Protein AF-0000000082604546 (afdb_homodimer)

Organism: Myotis myotis (NCBI:txid51298)

pLDDT: mean 84.04, std 16.06, range [25.77, 96.69]

Foldseek 3Di:
DLVVVLCVQLVFQKKWKAFQQQLDTQDIDGDDDDPPNCVVVVVSVVVRVVVVVCVVVVHDDAKDWDADPQKIKIWGDLDPTMIMITIHRDRVDDPVVSVVSNVVSSVVSVVVDVVVPPPDDRPPD/DLVVVLCVQLVFQKKWKAFPPQLDTQDIDGNDDDPPNCVVVVVSVVVRVVVVVCVVVVHDDAKDWDADPQKIKIWGDLDPTMIMITIHRDRVDDPVVSVVSNVVSSVVSVVVVVVVPPPDDRPPD

Secondary structure (DSSP, 8-state):
-HHHHHHHHHT-SEEEEEETTT--EEEEEESS--SSTTHHHHHHHHHHHHHHHHHHTT---SEEEEE-SS-EEEEEEEETTEEEEEEES-TTS-HHHHHHHHHHHHHHHHHHHHHS-SSSSS---/-HHHHHHHHHT-SEEEEEETTT--EEEEEESS--SSTTHHHHHHHHHHHHHHHHHHTT---SEEEEE-SS-EEEEEEEETTEEEEEEES-TTS-HHHHHHHHHHHHHHHHHHHHHS-SSSSS---

Solvent-accessible surface area (backbone atoms only — not comparable to full-atom values): 13665 Å² total; per-residue (Å²): 114,71,58,55,54,47,28,60,76,62,66,37,35,29,37,38,32,21,34,54,92,72,42,44,76,57,48,74,40,72,74,52,87,56,90,56,86,54,47,64,61,48,51,51,48,41,51,30,51,41,49,50,46,26,54,77,64,75,46,77,69,49,34,37,35,41,30,30,97,60,27,25,37,40,35,33,68,62,53,100,59,26,27,34,36,41,32,32,68,56,46,80,58,57,63,70,62,52,52,50,39,50,54,55,44,42,57,52,49,53,53,48,52,66,67,48,63,97,73,70,76,76,55,75,121,113,71,57,53,53,47,28,61,76,61,65,36,34,30,38,37,32,22,35,55,92,73,45,46,78,58,46,74,39,73,74,54,88,56,91,58,85,53,47,64,60,49,53,50,48,41,51,30,51,41,50,51,45,26,54,77,65,75,45,78,68,50,36,37,35,42,28,31,95,60,27,25,36,40,36,34,70,62,53,99,56,26,27,34,36,40,33,31,68,56,46,79,59,57,64,69,63,51,52,50,38,49,54,54,45,42,57,53,48,54,53,48,53,65,66,48,63,96,73,71,75,78,56,75,122

Radius of gyration: 19.17 Å; Cα contacts (8 Å, |Δi|>4): 383; chains: 2; bounding box: 40×62×41 Å

InterPro domains:
  IPR006762 Gtr1/RagA G protein [PF04670] (2-47)
  IPR006762 Gtr1/RagA G protein [PTHR11259] (2-119)

Sequence (250 aa):
MNLRNFAEIIEADEVLLFERATFLVISHYQCKEQRDAHRFEKISNIIKQFKLSCSKLAASFQSMEVRNSNFAAFIDIFTSNTYVMVVMSDPSIPSAATLINIRNARKHFEKLERVDGPKQCLLMRMNLRNFAEIIEADEVLLFERATFLVISHYQCKEQRDAHRFEKISNIIKQFKLSCSKLAASFQSMEVRNSNFAAFIDIFTSNTYVMVVMSDPSIPSAATLINIRNARKHFEKLERVDGPKQCLLMR

Nearest PDB structures (foldseek):
  6ulg-assembly1_F  TM=8.664E-01  e=1.107E-16  Homo sapiens
  7ux2-assembly1_I  TM=8.686E-01  e=1.824E-16  Homo sapiens
  8dhb-assembly1_B  TM=8.682E-01  e=9.769E-17  Homo sapiens
  6wj3-assembly1_F  TM=8.455E-01  e=1.040E-16  Homo sapiens
  8fw5-assembly1_D  TM=8.468E-01  e=9.389E-14  Escherichia coli

Structure (mmCIF, N/CA/C/O backbone):
data_AF-0000000082604546-model_v1
#
loop_
_entity.id
_entity.type
_entity.pdbx_description
1 polymer 'Ras-related GTP-binding protein'
#
loop_
_atom_site.group_PDB
_atom_site.id
_atom_site.type_symbol
_atom_site.label_atom_id
_atom_site.label_alt_id
_atom_site.label_comp_id
_atom_site.label_asym_id
_atom_site.label_entity_id
_atom_site.label_seq_id
_atom_site.pdbx_PDB_ins_code
_atom_site.Cartn_x
_atom_site.Cartn_y
_atom_site.Cartn_z
_atom_site.occupancy
_atom_site.B_iso_or_equiv
_atom_site.auth_seq_id
_atom_site.auth_comp_id
_atom_site.auth_asym_id
_atom_site.auth_atom_id
_atom_site.pdbx_PDB_model_num
ATOM 1 N N . MET A 1 1 ? -3.51 -25.906 -10.297 1 57.31 1 MET A N 1
ATOM 2 C CA . MET A 1 1 ? -3.361 -26.688 -9.078 1 57.31 1 MET A CA 1
ATOM 3 C C . MET A 1 1 ? -2.5 -25.969 -8.055 1 57.31 1 MET A C 1
ATOM 5 O O . MET A 1 1 ? -2.932 -25.734 -6.922 1 57.31 1 MET A O 1
ATOM 9 N N . ASN A 1 2 ? -1.385 -25.141 -8.484 1 85.19 2 ASN A N 1
ATOM 10 C CA . ASN A 1 2 ? -0.396 -24.609 -7.551 1 85.19 2 ASN A CA 1
ATOM 11 C C . ASN A 1 2 ? -0.884 -23.328 -6.879 1 85.19 2 ASN A C 1
ATOM 13 O O . ASN A 1 2 ? -0.751 -23.172 -5.668 1 85.19 2 ASN A O 1
ATOM 17 N N . LEU A 1 3 ? -1.766 -22.625 -7.523 1 88.94 3 LEU A N 1
ATOM 18 C CA . LEU A 1 3 ? -2.229 -21.391 -6.914 1 88.94 3 LEU A CA 1
ATOM 19 C C . LEU A 1 3 ? -3.359 -21.656 -5.926 1 88.94 3 LEU A C 1
ATOM 21 O O . LEU A 1 3 ? -3.479 -20.953 -4.91 1 88.94 3 LEU A O 1
ATOM 25 N N . ARG A 1 4 ? -4.129 -22.672 -6.324 1 89.5 4 ARG A N 1
ATOM 26 C CA . ARG A 1 4 ? -5.199 -23.062 -5.414 1 89.5 4 ARG A CA 1
ATOM 27 C C . ARG A 1 4 ? -4.641 -23.484 -4.059 1 89.5 4 ARG A C 1
ATOM 29 O O . ARG A 1 4 ? -5.129 -23.047 -3.018 1 89.5 4 ARG A O 1
ATOM 36 N N . ASN A 1 5 ? -3.684 -24.344 -4.105 1 89.12 5 ASN A N 1
ATOM 37 C CA . ASN A 1 5 ? -3.043 -24.797 -2.875 1 89.12 5 ASN A CA 1
ATOM 38 C C . ASN A 1 5 ? -2.447 -23.625 -2.094 1 89.12 5 ASN A C 1
ATOM 40 O O . ASN A 1 5 ? -2.578 -23.562 -0.87 1 89.12 5 ASN A O 1
ATOM 44 N N . PHE A 1 6 ? -1.813 -22.781 -2.803 1 91 6 PHE A N 1
ATOM 45 C CA . PHE A 1 6 ? -1.246 -21.578 -2.201 1 91 6 PHE A CA 1
ATOM 46 C C . PHE A 1 6 ? -2.324 -20.766 -1.492 1 91 6 PHE A C 1
ATOM 48 O O . PHE A 1 6 ? -2.146 -20.359 -0.343 1 91 6 PHE A O 1
ATOM 55 N N . ALA A 1 7 ? -3.367 -20.578 -2.145 1 92.75 7 ALA A N 1
ATOM 56 C CA . ALA A 1 7 ? -4.473 -19.797 -1.601 1 92.75 7 ALA A CA 1
ATOM 57 C C . ALA A 1 7 ? -5.047 -20.453 -0.349 1 92.75 7 ALA A C 1
ATOM 59 O O . ALA A 1 7 ? -5.391 -19.766 0.618 1 92.75 7 ALA A O 1
ATOM 60 N N . GLU A 1 8 ? -5.18 -21.734 -0.373 1 91.38 8 GLU A N 1
ATOM 61 C CA . GLU A 1 8 ? -5.727 -22.484 0.755 1 91.38 8 GLU A CA 1
ATOM 62 C C . GLU A 1 8 ? -4.801 -22.406 1.967 1 91.38 8 GLU A C 1
ATOM 64 O O . GLU A 1 8 ? -5.262 -22.25 3.098 1 91.38 8 GLU A O 1
ATOM 69 N N . ILE A 1 9 ? -3.525 -22.516 1.731 1 90.69 9 ILE A N 1
ATOM 70 C CA . ILE A 1 9 ? -2.533 -22.469 2.799 1 90.69 9 ILE A CA 1
ATOM 71 C C . ILE A 1 9 ? -2.613 -21.141 3.537 1 90.69 9 ILE A C 1
ATOM 73 O O 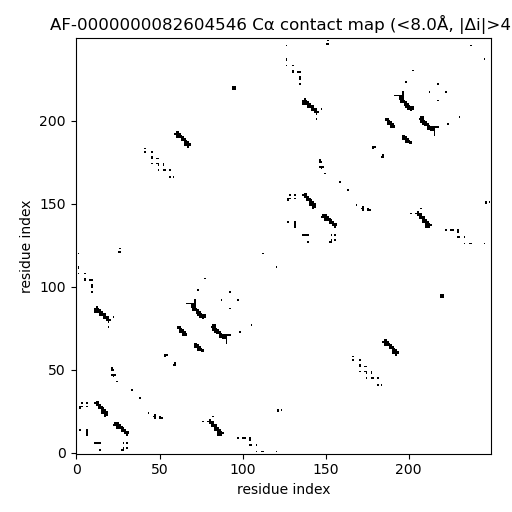. ILE A 1 9 ? -2.535 -21.094 4.77 1 90.69 9 ILE A O 1
ATOM 77 N N . ILE A 1 10 ? -2.82 -20.062 2.799 1 92.81 10 ILE A N 1
ATOM 78 C CA . ILE A 1 10 ? -2.795 -18.75 3.443 1 92.81 10 ILE A CA 1
ATOM 79 C C . ILE A 1 10 ? -4.223 -18.266 3.654 1 92.81 10 ILE A C 1
ATOM 81 O O . ILE A 1 10 ? -4.434 -17.125 4.082 1 92.81 10 ILE A O 1
ATOM 85 N N . GLU A 1 11 ? -5.211 -19.062 3.291 1 93.31 11 GLU A N 1
ATOM 86 C CA . GLU A 1 11 ? -6.633 -18.766 3.457 1 93.31 11 GLU A CA 1
ATOM 87 C C . GLU A 1 11 ? -7.016 -17.469 2.754 1 93.31 11 GLU A C 1
ATOM 89 O O . GLU A 1 11 ? -7.711 -16.625 3.328 1 93.31 11 GLU A O 1
ATOM 94 N N . ALA A 1 12 ? -6.492 -17.359 1.592 1 93.94 12 ALA A N 1
ATOM 95 C CA . ALA A 1 12 ? -6.785 -16.172 0.786 1 93.94 12 ALA A CA 1
ATOM 96 C C . ALA A 1 12 ? -8.102 -16.328 0.028 1 93.94 12 ALA A C 1
ATOM 98 O O . ALA A 1 12 ? -8.477 -17.453 -0.332 1 93.94 12 ALA A O 1
ATOM 99 N N . ASP A 1 13 ? -8.789 -15.195 -0.23 1 92.81 13 ASP A N 1
ATOM 100 C CA . ASP A 1 13 ? -9.992 -15.219 -1.057 1 92.81 13 ASP A CA 1
ATOM 101 C C . ASP A 1 13 ? -9.641 -15.242 -2.541 1 92.81 13 ASP A C 1
ATOM 103 O O . ASP A 1 13 ? -10.383 -15.797 -3.354 1 92.81 13 ASP A O 1
ATOM 107 N N . GLU A 1 14 ? -8.578 -14.555 -2.863 1 92.25 14 GLU A N 1
ATOM 108 C CA . GLU A 1 14 ? -8.109 -14.461 -4.242 1 92.25 14 GLU A CA 1
ATOM 109 C C . GLU A 1 14 ? -6.594 -14.328 -4.301 1 92.25 14 GLU A C 1
ATOM 111 O O . GLU A 1 14 ? -5.988 -13.695 -3.436 1 92.25 14 GLU A O 1
ATOM 116 N N . VAL A 1 15 ? -5.988 -14.969 -5.352 1 93.75 15 VAL A N 1
ATOM 117 C CA . VAL A 1 15 ? -4.555 -14.859 -5.586 1 93.75 15 VAL A CA 1
ATOM 118 C C . VAL A 1 15 ? -4.293 -14.578 -7.062 1 93.75 15 VAL A C 1
ATOM 120 O O . VAL A 1 15 ? -4.887 -15.211 -7.938 1 93.75 15 VAL A O 1
ATOM 123 N N . LEU A 1 16 ? -3.469 -13.578 -7.289 1 93.5 16 LEU A N 1
ATOM 124 C CA . LEU A 1 16 ? -3.064 -13.227 -8.648 1 93.5 16 LEU A CA 1
ATOM 125 C C . LEU A 1 16 ? -1.547 -13.25 -8.781 1 93.5 16 LEU A C 1
ATOM 127 O O . LEU A 1 16 ? -0.833 -12.773 -7.898 1 93.5 16 LEU A O 1
ATOM 131 N N . LEU A 1 17 ? -1.075 -13.781 -9.859 1 92.81 17 LEU A N 1
ATOM 132 C CA . LEU A 1 17 ? 0.334 -13.719 -10.227 1 92.81 17 LEU A CA 1
ATOM 133 C C . LEU A 1 17 ? 0.548 -12.766 -11.398 1 92.81 17 LEU A C 1
ATOM 135 O O . LEU A 1 17 ? -0.176 -12.828 -12.391 1 92.81 17 LEU A O 1
ATOM 139 N N . PHE A 1 18 ? 1.482 -11.836 -11.141 1 93.31 18 PHE A N 1
ATOM 140 C CA . PHE A 1 18 ? 1.829 -10.883 -12.188 1 93.31 18 PHE A CA 1
ATOM 141 C C . PHE A 1 18 ? 3.258 -11.102 -12.672 1 93.31 18 PHE A C 1
ATOM 143 O O . PHE A 1 18 ? 4.145 -11.414 -11.875 1 93.31 18 PHE A O 1
ATOM 150 N N . GLU A 1 19 ? 3.447 -10.805 -13.953 1 93.5 19 GLU A N 1
ATOM 151 C CA . GLU A 1 19 ? 4.812 -10.641 -14.445 1 93.5 19 GLU A CA 1
ATOM 152 C C . GLU A 1 19 ? 5.461 -9.383 -13.883 1 93.5 19 GLU A C 1
ATOM 154 O O . GLU A 1 19 ? 4.871 -8.297 -13.93 1 93.5 19 GLU A O 1
ATOM 159 N N . ARG A 1 20 ? 6.641 -9.547 -13.383 1 91.31 20 ARG A N 1
ATOM 160 C CA . ARG A 1 20 ? 7.281 -8.484 -12.609 1 91.31 20 ARG A CA 1
ATOM 161 C C . ARG A 1 20 ? 7.512 -7.25 -13.469 1 91.31 20 ARG A C 1
ATOM 163 O O . ARG A 1 20 ? 7.23 -6.129 -13.047 1 91.31 20 ARG A O 1
ATOM 170 N N . ALA A 1 21 ? 7.922 -7.379 -14.695 1 89.44 21 ALA A N 1
ATOM 171 C CA . ALA A 1 21 ? 8.32 -6.258 -15.531 1 89.44 21 ALA A CA 1
ATOM 172 C C . ALA A 1 21 ? 7.105 -5.504 -16.062 1 89.44 21 ALA A C 1
ATOM 174 O O . ALA A 1 21 ? 7.129 -4.273 -16.172 1 89.44 21 ALA A O 1
ATOM 175 N N . THR A 1 22 ? 5.973 -6.141 -16.297 1 88 22 THR A N 1
ATOM 176 C CA . THR A 1 22 ? 4.863 -5.531 -17.016 1 88 22 THR A CA 1
ATOM 177 C C . THR A 1 22 ? 3.619 -5.457 -16.141 1 88 22 THR A C 1
ATOM 179 O O . THR A 1 22 ? 2.668 -4.742 -16.469 1 88 22 THR A O 1
ATOM 182 N N . PHE A 1 23 ? 3.557 -6.32 -15.094 1 91.75 23 PHE A N 1
ATOM 183 C CA . PHE A 1 23 ? 2.408 -6.484 -14.211 1 91.75 23 PHE A CA 1
ATOM 184 C C . PHE A 1 23 ? 1.187 -6.949 -14.992 1 91.75 23 PHE A C 1
ATOM 186 O O . PHE A 1 23 ? 0.055 -6.586 -14.664 1 91.75 23 PHE A O 1
ATOM 193 N N . LEU A 1 24 ? 1.462 -7.652 -16 1 91.44 24 LEU A N 1
ATOM 194 C CA . LEU A 1 24 ? 0.396 -8.43 -16.625 1 91.44 24 LEU A CA 1
ATOM 195 C C . LEU A 1 24 ? 0.047 -9.648 -15.797 1 91.44 24 LEU A C 1
ATOM 197 O O . LEU A 1 24 ? 0.937 -10.32 -15.266 1 91.44 24 LEU A O 1
ATOM 201 N N . VAL A 1 25 ? -1.193 -9.93 -15.703 1 91.81 25 VAL A N 1
ATOM 202 C CA . VAL A 1 25 ? -1.624 -11.086 -14.922 1 91.81 25 VAL A CA 1
ATOM 203 C C . VAL A 1 25 ? -1.218 -12.375 -15.633 1 91.81 25 VAL A C 1
ATOM 205 O O . VAL A 1 25 ? -1.487 -12.539 -16.828 1 91.81 25 VAL A O 1
ATOM 208 N N . ILE A 1 26 ? -0.544 -13.266 -14.914 1 91.06 26 ILE A N 1
ATOM 209 C CA . ILE A 1 26 ? -0.119 -14.562 -15.414 1 91.06 26 ILE A CA 1
ATOM 210 C C . ILE A 1 26 ? -1.161 -15.625 -15.062 1 91.06 26 ILE A C 1
ATOM 212 O O . ILE A 1 26 ? -1.496 -16.469 -15.891 1 91.06 26 ILE A O 1
ATOM 216 N N . SER A 1 27 ? -1.604 -15.656 -13.883 1 90 27 SER A N 1
ATOM 217 C CA . SER A 1 27 ? -2.555 -16.641 -13.375 1 90 27 SER A CA 1
ATOM 218 C C . SER A 1 27 ? -3.361 -16.078 -12.203 1 90 27 SER A C 1
ATOM 220 O O . SER A 1 27 ? -2.957 -15.102 -11.578 1 90 27 SER A O 1
ATOM 222 N N . HIS A 1 28 ? -4.477 -16.703 -12.062 1 90.44 28 HIS A N 1
ATOM 223 C CA . HIS A 1 28 ? -5.406 -16.219 -11.055 1 90.44 28 HIS A CA 1
ATOM 224 C C . HIS A 1 28 ? -6.234 -17.359 -10.469 1 90.44 28 HIS A C 1
ATOM 226 O O . HI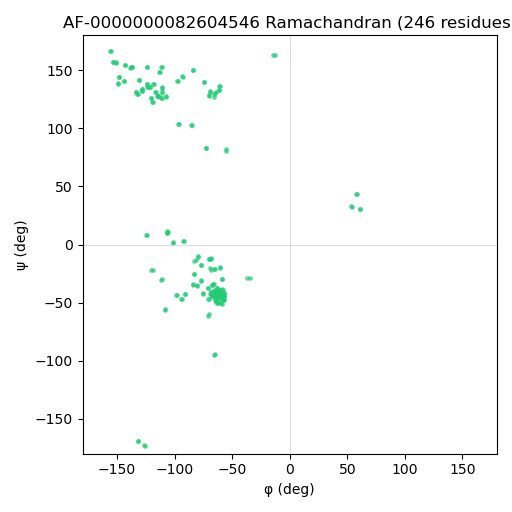S A 1 28 ? -6.582 -18.312 -11.188 1 90.44 28 HIS A O 1
ATOM 232 N N . TYR A 1 29 ? -6.391 -17.25 -9.188 1 90.56 29 TYR A N 1
ATOM 233 C CA . TYR A 1 29 ? -7.289 -18.172 -8.508 1 90.56 29 TYR A CA 1
ATOM 234 C C . TYR A 1 29 ? -8.227 -17.422 -7.562 1 90.56 29 TYR A C 1
ATOM 236 O O . TYR A 1 29 ? -7.789 -16.547 -6.82 1 90.56 29 TYR A O 1
ATOM 244 N N . GLN A 1 30 ? -9.523 -17.719 -7.707 1 90 30 GLN A N 1
ATOM 245 C CA . GLN A 1 30 ? -10.531 -17.125 -6.84 1 90 30 GLN A CA 1
ATOM 246 C C . GLN A 1 30 ? -11.281 -18.188 -6.051 1 90 30 GLN A C 1
ATOM 248 O O . GLN A 1 30 ? -11.828 -19.125 -6.629 1 90 30 GLN A O 1
ATOM 253 N N . CYS A 1 31 ? -11.266 -18.109 -4.742 1 83.56 31 CYS A N 1
ATOM 254 C CA . CYS A 1 31 ? -11.953 -19.094 -3.891 1 83.56 31 CYS A CA 1
ATOM 255 C C . CYS A 1 31 ? -13.383 -18.641 -3.6 1 83.56 31 CYS A C 1
ATOM 257 O O . CYS A 1 31 ? -14.281 -19.484 -3.492 1 83.56 31 CYS A O 1
ATOM 259 N N . LYS A 1 32 ? -13.516 -17.375 -3.326 1 81.06 32 LYS A N 1
ATOM 260 C CA . LYS A 1 32 ? -14.836 -16.859 -2.963 1 81.06 32 LYS A CA 1
ATOM 261 C C . LYS A 1 32 ? -15.391 -15.945 -4.059 1 81.06 32 LYS A C 1
ATOM 263 O O . LYS A 1 32 ? -14.672 -15.109 -4.602 1 81.06 32 LYS A O 1
ATOM 268 N N . GLU A 1 33 ? -16.562 -16.312 -4.309 1 77.06 33 GLU A N 1
ATOM 269 C CA . GLU A 1 33 ? -17.219 -15.445 -5.273 1 77.06 33 GLU A CA 1
ATOM 270 C C . GLU A 1 33 ? -17.422 -14.039 -4.707 1 77.06 33 GLU A C 1
ATOM 272 O O . GLU A 1 33 ? -17.75 -13.875 -3.533 1 77.06 33 GLU A O 1
ATOM 277 N N . GLN A 1 34 ? -17.016 -13.156 -5.453 1 76.94 34 GLN A N 1
ATOM 278 C CA . GLN A 1 34 ? -17.141 -11.758 -5.059 1 76.94 34 GLN A CA 1
ATOM 279 C C . GLN A 1 34 ? -18.422 -11.148 -5.613 1 76.94 34 GLN A C 1
ATOM 281 O O . GLN A 1 34 ? -18.891 -11.539 -6.676 1 76.94 34 GLN A O 1
ATOM 286 N N . ARG A 1 35 ? -18.938 -10.258 -4.742 1 74.62 35 ARG A N 1
ATOM 287 C CA . ARG A 1 35 ? -20.141 -9.539 -5.172 1 74.62 35 ARG A CA 1
ATOM 288 C C . ARG A 1 35 ? -19.875 -8.742 -6.441 1 74.62 35 ARG A C 1
ATOM 290 O O . ARG A 1 35 ? -20.703 -8.727 -7.355 1 74.62 35 ARG A O 1
ATOM 297 N N . ASP A 1 36 ? -18.766 -8.109 -6.418 1 76.75 36 ASP A N 1
ATOM 298 C CA . ASP A 1 36 ? -18.359 -7.375 -7.613 1 76.75 36 ASP A CA 1
ATOM 299 C C . ASP A 1 36 ? -17.641 -8.289 -8.602 1 76.75 36 ASP A C 1
ATOM 301 O O . ASP A 1 36 ? -16.469 -8.625 -8.406 1 76.75 36 ASP A O 1
ATOM 305 N N . ALA A 1 37 ? -18.359 -8.727 -9.711 1 76 37 ALA A N 1
ATOM 306 C CA . ALA A 1 37 ? -17.844 -9.672 -10.703 1 76 37 ALA A CA 1
ATOM 307 C C . ALA A 1 37 ? -16.594 -9.125 -11.383 1 76 37 ALA A C 1
ATOM 309 O O . ALA A 1 37 ? -15.812 -9.883 -11.969 1 76 37 ALA A O 1
ATOM 310 N N . HIS A 1 38 ? -16.438 -7.832 -11.297 1 78.44 38 HIS A N 1
ATOM 311 C CA . HIS A 1 38 ? -15.336 -7.203 -12.008 1 78.44 38 HIS A CA 1
ATOM 312 C C . HIS A 1 38 ? -14.234 -6.781 -11.047 1 78.44 38 HIS A C 1
ATOM 314 O O . HIS A 1 38 ? -13.281 -6.102 -11.438 1 78.44 38 HIS A O 1
ATOM 320 N N . ARG A 1 39 ? -14.344 -7.207 -9.82 1 78.38 39 ARG A N 1
ATOM 321 C CA . ARG A 1 39 ? -13.398 -6.77 -8.805 1 78.38 39 ARG A CA 1
ATOM 322 C C . ARG A 1 39 ? -11.969 -7.102 -9.203 1 78.38 39 ARG A C 1
ATOM 324 O O . ARG A 1 39 ? -11.07 -6.262 -9.086 1 78.38 39 ARG A O 1
ATOM 331 N N . PHE A 1 40 ? -11.914 -8.258 -9.711 1 78.88 40 PHE A N 1
ATOM 332 C CA . PHE A 1 40 ? -10.594 -8.734 -10.102 1 78.88 40 PHE A CA 1
ATOM 333 C C . PHE A 1 40 ? -10 -7.836 -11.18 1 78.88 40 PHE A C 1
ATOM 335 O O . PHE A 1 40 ? -8.836 -7.43 -11.094 1 78.88 40 PHE A O 1
ATOM 342 N N . GLU A 1 41 ? -10.727 -7.594 -12.156 1 82 41 GLU A N 1
ATOM 343 C CA . GLU A 1 41 ? -10.273 -6.754 -13.266 1 82 41 GLU A CA 1
ATOM 344 C C . GLU A 1 41 ? -9.938 -5.344 -12.789 1 82 41 GLU A C 1
ATOM 346 O O . GLU A 1 41 ? -8.953 -4.754 -13.234 1 82 41 GLU A O 1
ATOM 351 N N . LYS A 1 42 ? -10.727 -4.906 -11.93 1 83.62 42 LYS A N 1
ATOM 352 C CA . LYS A 1 42 ? -10.523 -3.562 -11.398 1 83.62 42 LYS A CA 1
ATOM 353 C C . LYS A 1 42 ? -9.211 -3.477 -10.617 1 83.62 42 LYS A C 1
ATOM 355 O O . LYS A 1 42 ? -8.398 -2.582 -10.852 1 83.62 42 LYS A O 1
ATOM 360 N N . ILE A 1 43 ? -9.016 -4.414 -9.781 1 82.44 43 ILE A N 1
ATOM 361 C CA . ILE A 1 43 ? -7.824 -4.398 -8.938 1 82.44 43 ILE A CA 1
ATOM 362 C C . ILE A 1 43 ? -6.578 -4.59 -9.805 1 82.44 43 ILE A C 1
ATOM 364 O O . ILE A 1 43 ? -5.578 -3.889 -9.617 1 82.44 43 ILE A O 1
ATOM 368 N N . SER A 1 44 ? -6.641 -5.477 -10.711 1 86.62 44 SER A N 1
ATOM 369 C CA . SER A 1 44 ? -5.516 -5.723 -11.609 1 86.62 44 SER A CA 1
ATOM 370 C C . SER A 1 44 ? -5.168 -4.477 -12.414 1 86.62 44 SER A C 1
ATOM 372 O O . SER A 1 44 ? -3.992 -4.164 -12.609 1 86.62 44 SER A O 1
ATOM 374 N N . ASN A 1 45 ? -6.152 -3.781 -12.836 1 88.31 45 ASN A N 1
ATOM 375 C CA . ASN A 1 45 ? -5.926 -2.559 -13.594 1 88.31 45 ASN A CA 1
ATOM 376 C C . ASN A 1 45 ? -5.289 -1.471 -12.734 1 88.31 45 ASN A C 1
ATOM 378 O O . ASN A 1 45 ? -4.371 -0.78 -13.18 1 88.31 45 ASN A O 1
ATOM 382 N N . ILE A 1 46 ? -5.797 -1.353 -11.617 1 89.75 46 ILE A N 1
ATOM 383 C CA . ILE A 1 46 ? -5.27 -0.35 -10.703 1 89.75 46 ILE A CA 1
ATOM 384 C C . ILE A 1 46 ? -3.797 -0.632 -10.414 1 89.75 46 ILE A C 1
ATOM 386 O O . ILE A 1 46 ? -2.967 0.277 -10.453 1 89.75 46 ILE A O 1
ATOM 390 N N . ILE A 1 47 ? -3.479 -1.804 -10.203 1 91.44 47 ILE A N 1
ATOM 391 C CA . ILE A 1 47 ? -2.113 -2.191 -9.867 1 91.44 47 ILE A CA 1
ATOM 392 C C . ILE A 1 47 ? -1.21 -2.004 -11.086 1 91.44 47 ILE A C 1
ATOM 394 O O . ILE A 1 47 ? -0.07 -1.549 -10.953 1 91.44 47 ILE A O 1
ATOM 398 N N . LYS A 1 48 ? -1.721 -2.391 -12.188 1 91.12 48 LYS A N 1
ATOM 399 C CA . LYS A 1 48 ? -0.972 -2.166 -13.422 1 91.12 48 LYS A CA 1
ATOM 400 C C . LYS A 1 48 ? -0.669 -0.683 -13.617 1 91.12 48 LYS A C 1
ATOM 402 O O . LYS A 1 48 ? 0.459 -0.312 -13.953 1 91.12 48 LYS A O 1
ATOM 407 N N . GLN A 1 49 ? -1.627 0.116 -13.453 1 88.94 49 GLN A N 1
ATOM 408 C CA . GLN A 1 49 ? -1.439 1.555 -13.602 1 88.94 49 GLN A CA 1
ATOM 409 C C . GLN A 1 49 ? -0.45 2.092 -12.57 1 88.94 49 GLN A C 1
ATOM 411 O O . GLN A 1 49 ? 0.375 2.953 -12.883 1 88.94 49 GLN A O 1
ATOM 416 N N . PHE A 1 50 ? -0.561 1.593 -11.367 1 89.38 50 PHE A N 1
ATOM 417 C CA . PHE A 1 50 ? 0.398 1.957 -10.328 1 89.38 50 PHE A CA 1
ATOM 418 C C . PHE A 1 50 ? 1.817 1.599 -10.75 1 89.38 50 PHE A C 1
ATOM 420 O O . PHE A 1 50 ? 2.732 2.416 -10.633 1 89.38 50 PHE A O 1
ATOM 427 N N . LYS A 1 51 ? 1.975 0.464 -11.273 1 91.38 51 LYS A N 1
ATOM 428 C CA . LYS A 1 51 ? 3.283 0.01 -11.734 1 91.38 51 LYS A CA 1
ATOM 429 C C . LYS A 1 51 ? 3.803 0.888 -12.867 1 91.38 51 LYS A C 1
ATOM 431 O O . LYS A 1 51 ? 4.98 1.258 -12.883 1 91.38 51 LYS A O 1
ATOM 436 N N . LEU A 1 52 ? 2.939 1.162 -13.773 1 89.38 52 LEU A N 1
ATOM 437 C CA . LEU A 1 52 ? 3.303 2.023 -14.898 1 89.38 52 LEU A CA 1
ATOM 438 C C . LEU A 1 52 ? 3.76 3.393 -14.406 1 89.38 52 LEU A C 1
ATOM 440 O O . LEU A 1 52 ? 4.77 3.92 -14.875 1 89.38 52 LEU A O 1
ATOM 444 N N . SER A 1 53 ? 3.055 3.99 -13.477 1 88.31 53 SER A N 1
ATOM 445 C CA . SER A 1 53 ? 3.428 5.277 -12.898 1 88.31 53 SER A CA 1
ATOM 446 C C . SER A 1 53 ? 4.793 5.203 -12.219 1 88.31 53 SER A C 1
ATOM 448 O O . SER A 1 53 ? 5.59 6.141 -12.305 1 88.31 53 SER A O 1
ATOM 450 N N . CYS A 1 54 ? 4.988 4.078 -11.492 1 89.31 54 CYS A N 1
ATOM 451 C CA . CYS A 1 54 ? 6.285 3.873 -10.859 1 89.31 54 CYS A CA 1
ATOM 452 C C . CYS A 1 54 ? 7.395 3.812 -11.906 1 89.31 54 CYS A C 1
ATOM 454 O O . CYS A 1 54 ? 8.453 4.422 -11.727 1 89.31 54 CYS A O 1
ATOM 456 N N . SER A 1 55 ? 7.156 3.088 -12.922 1 89.12 55 SER A N 1
ATOM 457 C CA . SER A 1 55 ? 8.148 2.932 -13.977 1 89.12 55 SER A CA 1
ATOM 458 C C . SER A 1 55 ? 8.492 4.273 -14.617 1 89.12 55 SER A C 1
ATOM 460 O O . SER A 1 55 ? 9.664 4.555 -14.898 1 89.12 55 SER A O 1
ATOM 462 N N . LYS A 1 56 ? 7.527 5.141 -14.906 1 87.12 56 LYS A N 1
ATOM 463 C CA . LYS A 1 56 ? 7.727 6.461 -15.492 1 87.12 56 LYS A CA 1
ATOM 464 C C . LYS A 1 56 ? 8.633 7.32 -14.617 1 87.12 56 LYS A C 1
ATOM 466 O O . LYS A 1 56 ? 9.375 8.164 -15.125 1 87.12 56 LYS A O 1
ATOM 471 N N . LEU A 1 57 ? 8.594 7.078 -13.344 1 84.06 57 LEU A N 1
ATOM 472 C CA . LEU A 1 57 ? 9.32 7.91 -12.391 1 84.06 57 LEU A CA 1
ATOM 473 C C . LEU A 1 57 ? 10.539 7.172 -11.852 1 84.06 57 LEU A C 1
ATOM 475 O O . LEU A 1 57 ? 11.141 7.605 -10.867 1 84.06 57 LEU A O 1
ATOM 479 N N . ALA A 1 58 ? 10.906 5.977 -12.5 1 83.56 58 ALA A N 1
ATOM 480 C CA . ALA A 1 58 ? 12.031 5.137 -12.102 1 83.56 58 ALA A CA 1
ATOM 481 C C . ALA A 1 58 ? 11.961 4.777 -10.625 1 83.56 58 ALA A C 1
ATOM 483 O O . ALA A 1 58 ? 12.969 4.801 -9.922 1 83.56 58 ALA A O 1
ATOM 484 N N . ALA A 1 59 ? 10.695 4.648 -10.203 1 84.69 59 ALA A N 1
ATOM 485 C CA . ALA A 1 59 ? 10.469 4.199 -8.836 1 84.69 59 ALA A CA 1
ATOM 486 C C . ALA A 1 59 ? 10.188 2.699 -8.789 1 84.69 59 ALA A C 1
ATOM 488 O O . ALA A 1 59 ? 9.656 2.131 -9.742 1 84.69 59 ALA A O 1
ATOM 489 N N . SER A 1 60 ? 10.734 2.029 -7.77 1 85.56 60 SER A N 1
ATOM 490 C CA . SER A 1 60 ? 10.484 0.604 -7.566 1 85.56 60 SER A CA 1
ATOM 491 C C . SER A 1 60 ? 9.914 0.332 -6.18 1 85.56 60 SER A C 1
ATOM 493 O O . SER A 1 60 ? 10.055 1.154 -5.273 1 85.56 60 SER A O 1
ATOM 495 N N . PHE A 1 61 ? 9.195 -0.725 -6.145 1 89.81 61 PHE A N 1
ATOM 496 C CA . PHE A 1 61 ? 8.688 -1.143 -4.844 1 89.81 61 PHE A CA 1
ATOM 497 C C . PHE A 1 61 ? 8.82 -2.65 -4.668 1 89.81 61 PHE A C 1
ATOM 499 O O . PHE A 1 61 ? 8.898 -3.391 -5.652 1 89.81 61 PHE A O 1
ATOM 506 N N . GLN A 1 62 ? 8.938 -3.1 -3.512 1 93.5 62 GLN A N 1
ATOM 507 C CA . GLN A 1 62 ? 9.031 -4.516 -3.186 1 93.5 62 GLN A CA 1
ATOM 508 C C . GLN A 1 62 ? 7.684 -5.074 -2.746 1 93.5 62 GLN A C 1
ATOM 510 O O . GLN A 1 62 ? 7.297 -6.172 -3.152 1 93.5 62 GLN A O 1
ATOM 515 N N . SER A 1 63 ? 6.992 -4.348 -1.929 1 95.38 63 SER A N 1
ATOM 516 C CA . SER A 1 63 ? 5.691 -4.797 -1.4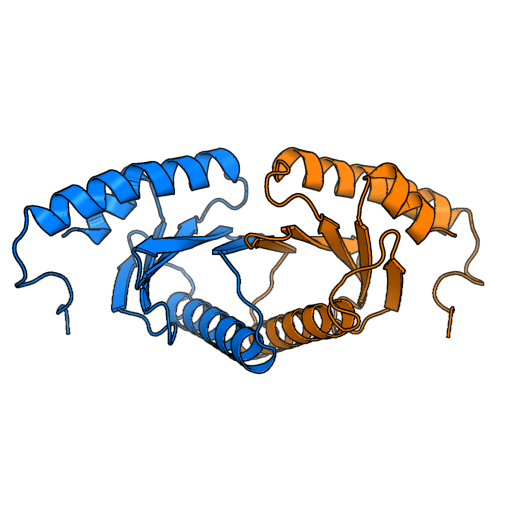42 1 95.38 63 SER A CA 1
ATOM 517 C C . SER A 1 63 ? 4.719 -3.631 -1.305 1 95.38 63 SER A C 1
ATOM 519 O O . SER A 1 63 ? 5.133 -2.471 -1.264 1 95.38 63 SER A O 1
ATOM 521 N N . MET A 1 64 ? 3.492 -3.938 -1.385 1 95.56 64 MET A N 1
ATOM 522 C CA . MET A 1 64 ? 2.416 -2.963 -1.239 1 95.56 64 MET A CA 1
ATOM 523 C C . MET A 1 64 ? 1.217 -3.578 -0.526 1 95.56 64 MET A C 1
ATOM 525 O O . MET A 1 64 ? 0.905 -4.754 -0.729 1 95.56 64 MET A O 1
ATOM 529 N N . GLU A 1 65 ? 0.677 -2.793 0.28 1 96 65 GLU A N 1
ATOM 530 C CA . GLU A 1 65 ? -0.561 -3.188 0.945 1 96 65 GLU A CA 1
ATOM 531 C C . GLU A 1 65 ? -1.636 -2.115 0.792 1 96 65 GLU A C 1
ATOM 533 O O . GLU A 1 65 ? -1.358 -0.924 0.948 1 96 65 GLU A O 1
ATOM 538 N N . VAL A 1 66 ? -2.77 -2.568 0.418 1 94.19 66 VAL A N 1
ATOM 539 C CA . VAL A 1 66 ? -3.902 -1.66 0.285 1 94.19 66 VAL A CA 1
ATOM 540 C C . VAL A 1 66 ? -5.098 -2.209 1.059 1 94.19 66 VAL A C 1
ATOM 542 O O . VAL A 1 66 ? -5.406 -3.4 0.976 1 94.19 66 VAL A O 1
ATOM 545 N N . ARG A 1 67 ? -5.715 -1.297 1.811 1 93.81 67 ARG A N 1
ATOM 546 C CA . ARG A 1 67 ? -6.883 -1.702 2.584 1 93.81 67 ARG A CA 1
ATOM 547 C C . ARG A 1 67 ? -8.047 -0.736 2.369 1 93.81 67 ARG A C 1
ATOM 549 O O . ARG A 1 67 ? -7.832 0.468 2.207 1 93.81 67 ARG A O 1
ATOM 556 N N . ASN A 1 68 ? -9.164 -1.268 2.307 1 91.06 68 ASN A N 1
ATOM 557 C CA . ASN A 1 68 ? -10.398 -0.501 2.477 1 91.06 68 ASN A CA 1
ATOM 558 C C . ASN A 1 68 ? -11.344 -1.176 3.463 1 91.06 68 ASN A C 1
ATOM 560 O O . ASN A 1 68 ? -10.93 -2.033 4.242 1 91.06 68 ASN A O 1
ATOM 564 N N . SER A 1 69 ? -12.57 -0.725 3.547 1 90.81 69 SER A N 1
ATOM 565 C CA . SER A 1 69 ? -13.5 -1.241 4.539 1 90.81 69 SER A CA 1
ATOM 566 C C . SER A 1 69 ? -13.922 -2.672 4.215 1 90.81 69 SER A C 1
ATOM 568 O O . SER A 1 69 ? -14.453 -3.379 5.074 1 90.81 69 SER A O 1
ATOM 570 N N . ASN A 1 70 ? -13.617 -3.117 3.023 1 88 70 ASN A N 1
ATOM 571 C CA . ASN A 1 70 ? -14.172 -4.391 2.578 1 88 70 ASN A CA 1
ATOM 572 C C . ASN A 1 70 ? -13.094 -5.465 2.459 1 88 70 ASN A C 1
ATOM 574 O O . ASN A 1 70 ? -13.383 -6.656 2.594 1 88 70 ASN A O 1
ATOM 578 N N . PHE A 1 71 ? -11.906 -5.043 2.174 1 90.25 71 PHE A N 1
ATOM 579 C CA . PHE A 1 71 ? -10.883 -6.055 1.94 1 90.25 71 PHE A CA 1
ATOM 580 C C . PHE A 1 71 ? -9.492 -5.488 2.195 1 90.25 71 PHE A C 1
ATOM 582 O O . PHE A 1 71 ? -9.328 -4.281 2.389 1 90.25 71 PHE A O 1
ATOM 589 N N . ALA A 1 72 ? -8.539 -6.367 2.273 1 94.62 72 ALA A N 1
ATOM 590 C CA . ALA A 1 72 ? -7.109 -6.062 2.271 1 94.62 72 ALA A CA 1
ATOM 591 C C . ALA A 1 72 ? -6.391 -6.805 1.147 1 94.62 72 ALA A C 1
ATOM 593 O O . ALA A 1 72 ? -6.691 -7.969 0.872 1 94.62 72 ALA A O 1
ATOM 594 N N . ALA A 1 73 ? -5.547 -6.125 0.468 1 95.19 73 ALA A N 1
ATOM 595 C CA . ALA A 1 73 ? -4.758 -6.719 -0.608 1 95.19 73 ALA A CA 1
ATOM 596 C C . ALA A 1 73 ? -3.262 -6.57 -0.337 1 95.19 73 ALA A C 1
ATOM 598 O O . ALA A 1 73 ? -2.807 -5.508 0.093 1 95.19 73 ALA A O 1
ATOM 599 N N . PHE A 1 74 ? -2.516 -7.582 -0.539 1 96.62 74 PHE A N 1
ATOM 600 C CA . PHE A 1 74 ? -1.071 -7.621 -0.338 1 96.62 74 PHE A CA 1
ATOM 601 C C . PHE A 1 74 ? -0.353 -7.973 -1.635 1 96.62 74 PHE A C 1
ATOM 603 O O . PHE A 1 74 ? -0.683 -8.969 -2.283 1 96.62 74 PHE A O 1
ATOM 610 N N . ILE A 1 75 ? 0.521 -7.191 -1.995 1 95.81 75 ILE A N 1
ATOM 611 C CA . ILE A 1 75 ? 1.364 -7.441 -3.158 1 95.81 75 ILE A CA 1
ATOM 612 C C . ILE A 1 75 ? 2.82 -7.59 -2.719 1 95.81 75 ILE A C 1
ATOM 614 O O . ILE A 1 75 ? 3.318 -6.789 -1.926 1 95.81 75 ILE A O 1
ATOM 618 N N . ASP A 1 76 ? 3.471 -8.625 -3.188 1 95.88 76 ASP A N 1
ATOM 619 C CA . ASP A 1 76 ? 4.859 -8.898 -2.824 1 95.88 76 ASP A CA 1
ATOM 620 C C . ASP A 1 76 ? 5.586 -9.641 -3.945 1 95.88 76 ASP A C 1
ATOM 622 O O . ASP A 1 76 ? 4.949 -10.25 -4.805 1 95.88 76 ASP A O 1
ATOM 626 N N . ILE A 1 77 ? 6.805 -9.477 -3.891 1 92.88 77 ILE A N 1
ATOM 627 C CA . ILE A 1 77 ? 7.613 -10.258 -4.816 1 92.88 77 ILE A CA 1
ATOM 628 C C . ILE A 1 77 ? 7.41 -11.75 -4.547 1 92.88 77 ILE A C 1
ATOM 630 O O . ILE A 1 77 ? 7.418 -12.188 -3.393 1 92.88 77 ILE A O 1
ATOM 634 N N . PHE A 1 78 ? 7.191 -12.484 -5.562 1 91.81 78 PHE A N 1
ATOM 635 C CA . PHE A 1 78 ? 6.922 -13.914 -5.445 1 91.81 78 PHE A CA 1
ATOM 636 C C . PHE A 1 78 ? 8.109 -14.734 -5.945 1 91.81 78 PHE A C 1
ATOM 638 O O . PHE A 1 78 ? 8.586 -15.633 -5.254 1 91.81 78 PHE A O 1
ATOM 645 N N . THR A 1 79 ? 8.539 -14.547 -7.129 1 88.19 79 THR A N 1
ATOM 646 C CA . THR A 1 79 ? 9.797 -15.039 -7.688 1 88.19 79 THR A CA 1
ATOM 647 C C . THR A 1 79 ? 10.609 -13.898 -8.289 1 88.19 79 THR A C 1
ATOM 649 O O . THR A 1 79 ? 10.242 -12.734 -8.148 1 88.19 79 THR A O 1
ATOM 652 N N . SER A 1 80 ? 11.703 -14.258 -8.969 1 88.81 80 SER A N 1
ATOM 653 C CA . SER A 1 80 ? 12.547 -13.219 -9.555 1 88.81 80 SER A CA 1
ATOM 654 C C . SER A 1 80 ? 11.812 -12.469 -10.664 1 88.81 80 SER A C 1
ATOM 656 O O . SER A 1 80 ? 12.156 -11.328 -10.977 1 88.81 80 SER A O 1
ATOM 658 N N . ASN A 1 81 ? 10.781 -13.125 -11.203 1 90.31 81 ASN A N 1
ATOM 659 C CA . ASN A 1 81 ? 10.125 -12.516 -12.359 1 90.31 81 ASN A CA 1
ATOM 660 C C . ASN A 1 81 ? 8.625 -12.336 -12.125 1 90.31 81 ASN A C 1
ATOM 662 O O . ASN A 1 81 ? 7.883 -12.039 -13.062 1 90.31 81 ASN A O 1
ATOM 666 N N . THR A 1 82 ? 8.18 -12.586 -10.906 1 92.62 82 THR A N 1
ATOM 667 C CA . THR A 1 82 ? 6.742 -12.492 -10.695 1 92.62 82 THR A CA 1
ATOM 668 C C . THR A 1 82 ? 6.43 -11.797 -9.375 1 92.62 82 THR A C 1
ATOM 670 O O . THR A 1 82 ? 7.246 -11.82 -8.453 1 92.62 82 THR A O 1
ATOM 673 N N . TYR A 1 83 ? 5.336 -11.219 -9.344 1 94.19 83 TYR A N 1
ATOM 674 C CA . TYR A 1 83 ? 4.691 -10.719 -8.133 1 94.19 83 TYR A CA 1
ATOM 675 C C . TYR A 1 83 ? 3.441 -11.523 -7.816 1 94.19 83 TYR A C 1
ATOM 677 O O . TYR A 1 83 ? 2.844 -12.133 -8.703 1 94.19 83 TYR A O 1
ATOM 685 N N . VAL A 1 84 ? 3.117 -11.562 -6.574 1 95.44 84 VAL A N 1
ATOM 686 C CA . VAL A 1 84 ? 1.857 -12.164 -6.152 1 95.44 84 VAL A CA 1
ATOM 687 C C . VAL A 1 84 ? 0.988 -11.117 -5.465 1 95.44 84 VAL A C 1
ATOM 689 O O . VAL A 1 84 ? 1.497 -10.258 -4.734 1 95.44 84 VAL A O 1
ATOM 692 N N . MET A 1 85 ? -0.234 -11.133 -5.766 1 96 85 MET A N 1
ATOM 693 C CA . MET A 1 85 ? -1.227 -10.367 -5.016 1 96 85 MET A CA 1
ATOM 694 C C . MET A 1 85 ? -2.209 -11.297 -4.309 1 96 85 MET A C 1
ATOM 696 O O . MET A 1 85 ? -2.766 -12.203 -4.926 1 96 85 MET A O 1
ATOM 700 N N . VAL A 1 86 ? -2.346 -11.07 -3.051 1 95.69 86 VAL A N 1
ATOM 701 C CA . VAL A 1 86 ? -3.275 -11.828 -2.221 1 95.69 86 VAL A CA 1
ATOM 702 C C . VAL A 1 86 ? -4.379 -10.906 -1.704 1 95.69 86 VAL A C 1
ATOM 704 O O . VAL A 1 86 ? -4.098 -9.844 -1.146 1 95.69 86 VAL A O 1
ATOM 707 N N . VAL A 1 87 ? -5.586 -11.305 -1.903 1 94.25 87 VAL A N 1
ATOM 708 C CA . VAL A 1 87 ? -6.723 -10.508 -1.451 1 94.25 87 VAL A CA 1
ATOM 709 C C . VAL A 1 87 ? -7.445 -11.234 -0.319 1 94.25 87 VAL A C 1
ATOM 711 O O . VAL A 1 87 ? -7.789 -12.41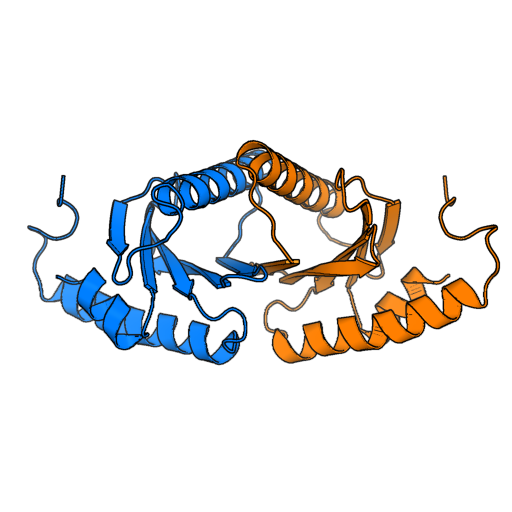4 -0.449 1 94.25 87 VAL A O 1
ATOM 714 N N . MET A 1 88 ? -7.57 -10.477 0.742 1 94 88 MET A N 1
ATOM 715 C CA . MET A 1 88 ? -8.289 -10.977 1.908 1 94 88 MET A CA 1
ATOM 716 C C . MET A 1 88 ? -9.602 -10.227 2.098 1 94 88 MET A C 1
ATOM 718 O O . MET A 1 88 ? -9.641 -9 2.02 1 94 88 MET A O 1
ATOM 722 N N . SER A 1 89 ? -10.695 -10.945 2.369 1 91.56 89 SER A N 1
ATOM 723 C CA . SER A 1 89 ? -12 -10.328 2.566 1 91.56 89 SER A CA 1
ATOM 724 C C . SER A 1 89 ? -12.109 -9.695 3.947 1 91.56 89 SER A C 1
ATOM 726 O O . SER A 1 89 ? -13.016 -8.891 4.199 1 91.56 89 SER A O 1
ATOM 728 N N . ASP A 1 90 ? -11.242 -10.055 4.895 1 93.5 90 ASP A N 1
ATOM 729 C 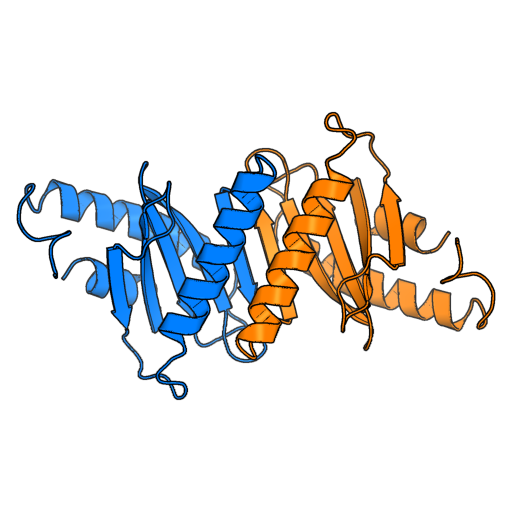CA . ASP A 1 90 ? -11.195 -9.438 6.219 1 93.5 90 ASP A CA 1
ATOM 730 C C . ASP A 1 90 ? -10.141 -8.344 6.277 1 93.5 90 ASP A C 1
ATOM 732 O O . ASP A 1 90 ? -8.945 -8.633 6.406 1 93.5 90 ASP A O 1
ATOM 736 N N . PRO A 1 91 ? -10.586 -7.141 6.234 1 92.94 91 PRO A N 1
ATOM 737 C CA . PRO A 1 91 ? -9.625 -6.031 6.223 1 92.94 91 PRO A CA 1
ATOM 738 C C . PRO A 1 91 ? -8.867 -5.887 7.539 1 92.94 91 PRO A C 1
ATOM 740 O O . PRO A 1 91 ? -7.883 -5.148 7.613 1 92.94 91 PRO A O 1
ATOM 743 N N . SER A 1 92 ? -9.273 -6.543 8.578 1 93.12 92 SER A N 1
ATOM 744 C CA . SER A 1 92 ? -8.664 -6.383 9.898 1 93.12 92 SER A CA 1
ATOM 745 C C . SER A 1 92 ? -7.551 -7.402 10.117 1 93.12 92 SER A C 1
ATOM 747 O O . SER A 1 92 ? -6.918 -7.422 11.18 1 93.12 92 SER A O 1
ATOM 749 N N . ILE A 1 93 ? -7.277 -8.195 9.109 1 93.5 93 ILE A N 1
ATOM 750 C CA . ILE A 1 93 ? -6.258 -9.234 9.219 1 93.5 93 ILE A CA 1
ATOM 751 C C . ILE A 1 93 ? -4.902 -8.602 9.516 1 93.5 93 ILE A C 1
ATOM 753 O O . ILE A 1 93 ? -4.562 -7.559 8.945 1 93.5 93 ILE A O 1
ATOM 757 N N . PRO A 1 94 ? -4.211 -9.195 10.406 1 91.25 94 PRO A N 1
ATOM 758 C CA . PRO A 1 94 ? -2.893 -8.633 10.711 1 91.25 94 PRO A CA 1
ATOM 759 C C . PRO A 1 94 ? -1.931 -8.711 9.523 1 91.25 94 PRO A C 1
ATOM 761 O O . PRO A 1 94 ? -1.717 -9.789 8.969 1 91.25 94 PRO A O 1
ATOM 764 N N . SER A 1 95 ? -1.302 -7.566 9.219 1 92.5 95 SER A N 1
ATOM 765 C CA . SER A 1 95 ? -0.405 -7.469 8.078 1 92.5 95 SER A CA 1
ATOM 766 C C . SER A 1 95 ? 0.8 -8.391 8.234 1 92.5 95 SER A C 1
ATOM 768 O O . SER A 1 95 ? 1.138 -9.148 7.324 1 92.5 95 SER A O 1
ATOM 770 N N . ALA A 1 96 ? 1.459 -8.312 9.406 1 89.38 96 ALA A N 1
ATOM 771 C CA . ALA A 1 96 ? 2.689 -9.062 9.656 1 89.38 96 ALA A CA 1
ATOM 772 C C . ALA A 1 96 ? 2.465 -10.562 9.492 1 89.38 96 ALA A C 1
ATOM 774 O O . ALA A 1 96 ? 3.248 -11.242 8.828 1 89.38 96 ALA A O 1
ATOM 775 N N . ALA A 1 97 ? 1.374 -11.016 10.094 1 91.69 97 ALA A N 1
ATOM 776 C CA . ALA A 1 97 ? 1.072 -12.445 10.008 1 91.69 97 ALA A CA 1
ATOM 777 C C . ALA A 1 97 ? 0.807 -12.859 8.562 1 91.69 97 ALA A C 1
ATOM 779 O O . ALA A 1 97 ? 1.286 -13.906 8.117 1 91.69 97 ALA A O 1
ATOM 780 N N . THR A 1 98 ? 0.047 -12.078 7.828 1 93.94 98 THR A N 1
ATOM 781 C CA . THR A 1 98 ? -0.304 -12.391 6.445 1 93.94 98 THR A CA 1
ATOM 782 C C . THR A 1 98 ? 0.941 -12.422 5.566 1 93.94 98 THR A C 1
ATOM 784 O O . THR A 1 98 ? 1.116 -13.336 4.758 1 93.94 98 THR A O 1
ATOM 787 N N . LEU A 1 99 ? 1.825 -11.5 5.762 1 92.62 99 LEU A N 1
ATOM 788 C CA . LEU A 1 99 ? 3.041 -11.422 4.957 1 92.62 99 LEU A CA 1
ATOM 789 C C . LEU A 1 99 ? 3.963 -12.602 5.25 1 92.62 99 LEU A C 1
ATOM 791 O O . LEU A 1 99 ? 4.586 -13.148 4.336 1 92.62 99 LEU A O 1
ATOM 795 N N . ILE A 1 100 ? 4.059 -12.953 6.484 1 91.94 100 ILE A N 1
ATOM 796 C CA . ILE A 1 100 ? 4.852 -14.117 6.859 1 91.94 100 ILE A CA 1
ATOM 797 C C . ILE A 1 100 ? 4.273 -15.367 6.211 1 91.94 100 ILE A C 1
ATOM 799 O O . ILE A 1 100 ? 5.012 -16.203 5.684 1 91.94 100 ILE A O 1
ATOM 803 N N . ASN A 1 101 ? 2.949 -15.445 6.234 1 93.94 101 ASN A N 1
ATOM 804 C CA . ASN A 1 101 ? 2.289 -16.578 5.613 1 93.94 101 ASN A CA 1
ATOM 805 C C . ASN A 1 101 ? 2.561 -16.641 4.113 1 93.94 101 ASN A C 1
ATOM 807 O O . ASN A 1 101 ? 2.768 -17.719 3.555 1 93.94 101 ASN A O 1
ATOM 811 N N . ILE A 1 102 ? 2.555 -15.523 3.518 1 94.06 102 ILE A N 1
ATOM 812 C CA . ILE A 1 102 ? 2.82 -15.445 2.084 1 94.06 102 ILE A CA 1
ATOM 813 C C . ILE A 1 102 ? 4.242 -15.906 1.795 1 94.06 102 ILE A C 1
ATOM 815 O O . ILE A 1 102 ? 4.469 -16.703 0.88 1 94.06 102 ILE A O 1
ATOM 819 N N . ARG A 1 103 ? 5.152 -15.469 2.59 1 91.88 103 ARG A N 1
ATOM 820 C CA . ARG A 1 103 ? 6.551 -15.836 2.393 1 91.88 103 ARG A CA 1
ATOM 821 C C . ARG A 1 103 ? 6.758 -17.328 2.598 1 91.88 103 ARG A C 1
ATOM 823 O O . ARG A 1 103 ? 7.477 -17.969 1.829 1 91.88 103 ARG A O 1
ATOM 830 N N . ASN A 1 104 ? 6.117 -17.812 3.631 1 91.75 104 ASN A N 1
ATOM 831 C CA . ASN A 1 104 ? 6.219 -19.234 3.914 1 91.75 104 ASN A CA 1
ATOM 832 C C . ASN A 1 104 ? 5.59 -20.078 2.807 1 91.75 104 ASN A C 1
ATOM 834 O O . ASN A 1 104 ? 6.148 -21.094 2.398 1 91.75 104 ASN A O 1
ATOM 838 N N . ALA A 1 105 ? 4.461 -19.641 2.383 1 90.75 105 ALA A N 1
ATOM 839 C CA . ALA A 1 105 ? 3.756 -20.359 1.325 1 90.75 105 ALA A CA 1
ATOM 840 C C . ALA A 1 105 ? 4.527 -20.297 0.01 1 90.75 105 ALA A C 1
ATOM 842 O O . ALA A 1 105 ? 4.477 -21.234 -0.79 1 90.75 105 ALA A O 1
ATOM 843 N N . ARG A 1 106 ? 5.211 -19.219 -0.26 1 87.88 106 ARG A N 1
ATOM 844 C CA . ARG A 1 106 ? 6.059 -19.062 -1.437 1 87.88 106 ARG A CA 1
ATOM 845 C C . ARG A 1 106 ? 7.121 -20.156 -1.495 1 87.88 106 ARG A C 1
ATOM 847 O O . ARG A 1 106 ? 7.387 -20.719 -2.561 1 87.88 106 ARG A O 1
ATOM 854 N N . LYS A 1 107 ? 7.711 -20.391 -0.355 1 85.44 107 LYS A N 1
ATOM 855 C CA . LYS A 1 107 ? 8.727 -21.453 -0.275 1 85.44 107 LYS A CA 1
ATOM 856 C C . LYS A 1 107 ? 8.148 -22.797 -0.684 1 85.44 107 LYS A C 1
ATOM 858 O O . LYS A 1 107 ? 8.805 -23.578 -1.382 1 85.44 107 LYS A O 1
ATOM 863 N N . HIS A 1 108 ? 6.965 -22.953 -0.266 1 78.69 108 HIS A N 1
ATOM 864 C CA . HIS A 1 108 ? 6.285 -24.203 -0.609 1 78.69 108 HIS A CA 1
ATOM 865 C C . HIS A 1 108 ? 5.934 -24.25 -2.092 1 78.69 108 HIS A C 1
ATOM 867 O O . HIS A 1 108 ? 6.035 -25.297 -2.727 1 78.69 108 HIS A O 1
ATOM 873 N N . PHE A 1 109 ? 5.551 -23.094 -2.625 1 79.31 109 PHE A N 1
ATOM 874 C CA . PHE A 1 109 ? 5.191 -22.953 -4.031 1 79.31 109 PHE A CA 1
ATOM 875 C C . PHE A 1 109 ? 6.395 -23.234 -4.926 1 79.31 109 PHE A C 1
ATOM 877 O O . PHE A 1 109 ? 6.273 -23.906 -5.953 1 79.31 109 PHE A O 1
ATOM 884 N N . GLU A 1 110 ? 7.484 -22.734 -4.621 1 77.5 110 GLU A N 1
ATOM 885 C CA . GLU A 1 110 ? 8.719 -22.922 -5.383 1 77.5 110 GLU A CA 1
ATOM 886 C C . GLU A 1 110 ? 9.141 -24.391 -5.383 1 77.5 110 GLU A C 1
ATOM 888 O O . GLU A 1 110 ? 9.633 -24.891 -6.395 1 77.5 110 GLU A O 1
ATOM 893 N N . LYS A 1 111 ? 8.93 -25.016 -4.273 1 72.56 111 LYS A N 1
ATOM 894 C CA . LYS A 1 111 ? 9.289 -26.422 -4.168 1 72.56 111 LYS A CA 1
ATOM 895 C C . LYS A 1 111 ? 8.398 -27.297 -5.055 1 72.56 111 LYS A C 1
ATOM 897 O O . LYS A 1 111 ? 8.867 -28.25 -5.66 1 72.56 111 LYS A O 1
ATOM 902 N N . LEU A 1 112 ? 7.18 -26.859 -5.133 1 64.94 112 LEU A N 1
ATOM 903 C CA . LEU A 1 112 ? 6.223 -27.609 -5.938 1 64.94 112 LEU A CA 1
ATOM 904 C C . LEU A 1 112 ? 6.457 -27.375 -7.426 1 64.94 112 LEU A C 1
ATOM 906 O O . LEU A 1 112 ? 6.305 -28.281 -8.242 1 64.94 112 LEU A O 1
ATOM 910 N N . GLU A 1 113 ? 6.723 -26.125 -7.75 1 63.91 113 GLU A N 1
ATOM 911 C CA . GLU A 1 113 ? 6.996 -25.828 -9.148 1 63.91 113 GLU A CA 1
ATOM 912 C C . GLU A 1 113 ? 8.281 -26.5 -9.617 1 63.91 113 GLU A C 1
ATOM 914 O O . GLU A 1 113 ? 8.406 -26.859 -10.789 1 63.91 113 GLU A O 1
ATOM 919 N N . ARG A 1 114 ? 9.305 -26.562 -8.867 1 59 114 ARG A N 1
ATOM 920 C CA . ARG A 1 114 ? 10.531 -27.266 -9.219 1 59 114 ARG A CA 1
ATOM 921 C C . ARG A 1 114 ? 10.258 -28.766 -9.406 1 59 114 ARG A C 1
ATOM 923 O O . ARG A 1 114 ? 10.867 -29.406 -10.266 1 59 114 ARG A O 1
ATOM 930 N N . VAL A 1 115 ? 9.438 -29.25 -8.484 1 50.38 115 VAL A N 1
ATOM 931 C CA . VAL A 1 115 ? 9.133 -30.672 -8.625 1 50.38 115 VAL A CA 1
ATOM 932 C C . VAL A 1 115 ? 8.234 -30.891 -9.836 1 50.38 115 VAL A C 1
ATOM 934 O O . VAL A 1 115 ? 8.336 -31.906 -10.516 1 50.38 115 VAL A O 1
ATOM 937 N N . ASP A 1 116 ? 7.148 -30.031 -9.93 1 51 116 ASP A N 1
ATOM 938 C CA . ASP A 1 116 ? 6.34 -30.234 -11.125 1 51 116 ASP A CA 1
ATOM 939 C C . ASP A 1 116 ? 7.066 -29.734 -12.367 1 51 116 ASP A C 1
ATOM 941 O O . ASP A 1 116 ? 7.59 -28.609 -12.383 1 51 116 ASP A O 1
ATOM 945 N N . GLY A 1 117 ? 7.957 -3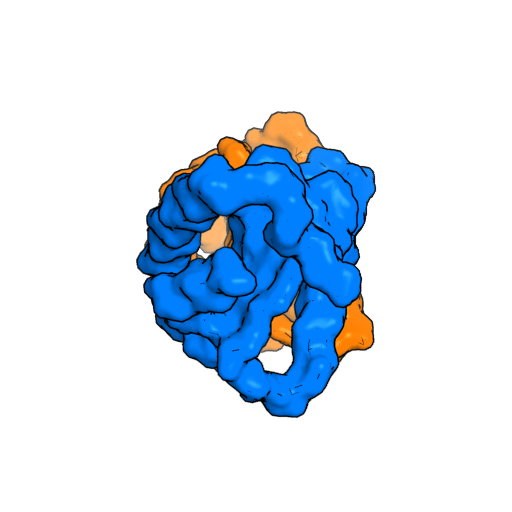0.312 -13.109 1 42.09 117 GLY A N 1
ATOM 946 C CA . GLY A 1 117 ? 8.703 -30.031 -14.328 1 42.09 117 GLY A CA 1
ATOM 947 C C . GLY A 1 117 ? 8.141 -28.875 -15.117 1 42.09 117 GLY A C 1
ATOM 948 O O . GLY A 1 117 ? 7.07 -28.344 -14.781 1 42.09 117 GLY A O 1
ATOM 949 N N . PRO A 1 118 ? 8.898 -28.109 -16.234 1 42.22 118 PRO A N 1
ATOM 950 C CA . PRO A 1 118 ? 8.617 -27 -17.141 1 42.22 118 PRO A CA 1
ATOM 951 C C . PRO A 1 118 ? 7.168 -26.953 -17.609 1 42.22 118 PRO A C 1
ATOM 953 O O . PRO A 1 118 ? 6.805 -26.141 -18.453 1 42.22 118 PRO A O 1
ATOM 956 N N . LYS A 1 119 ? 6.352 -28.031 -17.734 1 38.41 119 LYS A N 1
ATOM 957 C CA . LYS A 1 119 ? 5.219 -28.125 -18.656 1 38.41 119 LYS A CA 1
ATOM 958 C C . LYS A 1 119 ? 4.117 -27.141 -18.281 1 38.41 119 LYS A C 1
ATOM 960 O O . LYS A 1 119 ? 3.643 -26.375 -19.125 1 38.41 119 LYS A O 1
ATOM 965 N N . GLN A 1 120 ? 3.051 -27.547 -17.484 1 36.06 120 GLN A N 1
ATOM 966 C CA . GLN A 1 120 ? 1.652 -27.141 -17.406 1 36.06 120 GLN A CA 1
ATOM 967 C C . GLN A 1 120 ? 1.489 -25.875 -16.578 1 36.06 120 GLN A C 1
ATOM 969 O O . GLN A 1 120 ? 0.375 -25.391 -16.406 1 36.06 120 GLN A O 1
ATOM 974 N N . CYS A 1 121 ? 2.322 -25.406 -15.867 1 37.62 121 CYS A N 1
ATOM 975 C CA . CYS A 1 121 ? 1.885 -24.453 -14.844 1 37.62 121 CYS A CA 1
ATOM 976 C C . CYS A 1 121 ? 1.436 -23.141 -15.477 1 37.62 121 CYS A C 1
ATOM 978 O O . CYS A 1 121 ? 0.685 -22.391 -14.867 1 37.62 121 CYS A O 1
ATOM 980 N N . LEU A 1 122 ? 2.285 -22.484 -16.172 1 37.91 122 LEU A N 1
ATOM 981 C CA . LEU A 1 122 ? 2.098 -21.094 -16.578 1 37.91 122 LEU A CA 1
ATOM 982 C C . LEU A 1 122 ? 0.987 -20.984 -17.609 1 37.91 122 LEU A C 1
ATOM 984 O O . LEU A 1 122 ? 0.653 -19.875 -18.047 1 37.91 122 LEU A O 1
ATOM 988 N N . LEU A 1 123 ? 0.629 -22.094 -18.312 1 30.86 123 LEU A N 1
ATOM 989 C CA . LEU A 1 123 ? -0.176 -22.094 -19.531 1 30.86 123 LEU A CA 1
ATOM 990 C C . LEU A 1 123 ? -1.659 -21.953 -19.203 1 30.86 123 LEU A C 1
ATOM 992 O O . LEU A 1 123 ? -2.514 -22.203 -20.062 1 30.86 123 LEU A O 1
ATOM 996 N N . MET A 1 124 ? -2.176 -22.031 -18.016 1 28.75 124 MET A N 1
ATOM 997 C CA . MET A 1 124 ? -3.611 -22.016 -18.281 1 28.75 124 MET A CA 1
ATOM 998 C C . MET A 1 124 ? -4 -20.781 -19.094 1 28.75 124 MET A C 1
ATOM 1000 O O . MET A 1 124 ? -3.803 -19.656 -18.656 1 28.75 124 MET A O 1
ATOM 1004 N N . ARG A 1 125 ? -3.797 -20.797 -20.438 1 25.77 125 ARG A N 1
ATOM 1005 C CA . ARG A 1 125 ? -4.391 -20.031 -21.516 1 25.77 125 ARG A CA 1
ATOM 1006 C C . ARG A 1 125 ? -5.863 -19.734 -21.25 1 25.77 125 ARG A C 1
ATOM 1008 O O . ARG A 1 125 ? -6.59 -20.609 -20.75 1 25.77 125 ARG A O 1
ATOM 1015 N N . MET B 1 1 ? 4.254 24.469 11.891 1 57.66 1 MET B N 1
ATOM 1016 C CA . MET B 1 1 ? 4.516 24.047 13.266 1 57.66 1 MET B CA 1
ATOM 1017 C C . MET B 1 1 ? 3.863 22.703 13.562 1 57.66 1 MET B C 1
ATOM 1019 O O . MET B 1 1 ? 4.539 21.75 13.961 1 57.66 1 MET B O 1
ATOM 1023 N N . ASN B 1 2 ? 2.582 22.359 12.969 1 85.19 2 ASN B N 1
ATOM 1024 C CA . ASN B 1 2 ? 1.812 21.203 13.398 1 85.19 2 ASN B CA 1
ATOM 1025 C C . ASN B 1 2 ? 2.299 19.922 12.719 1 85.19 2 ASN B C 1
ATOM 1027 O O . ASN B 1 2 ? 2.463 18.891 13.367 1 85.19 2 ASN B O 1
ATOM 1031 N N . LEU B 1 3 ? 2.891 20.047 11.57 1 89.19 3 LEU B N 1
ATOM 1032 C CA . LEU B 1 3 ? 3.342 18.844 10.883 1 89.19 3 LEU B CA 1
ATOM 1033 C C . LEU B 1 3 ? 4.711 18.406 11.398 1 89.19 3 LEU B C 1
ATOM 1035 O O . LEU B 1 3 ? 5.004 17.203 11.461 1 89.19 3 LEU B O 1
ATOM 1039 N N . ARG B 1 4 ? 5.469 19.469 11.711 1 89.69 4 ARG B N 1
ATOM 1040 C CA . ARG B 1 4 ? 6.777 19.172 12.289 1 89.69 4 ARG B CA 1
ATOM 1041 C C . ARG B 1 4 ? 6.637 18.359 13.578 1 89.69 4 ARG B C 1
ATOM 1043 O O . ARG B 1 4 ? 7.32 17.344 13.758 1 89.69 4 ARG B O 1
ATOM 1050 N N . ASN B 1 5 ? 5.82 18.844 14.445 1 89.25 5 ASN B N 1
ATOM 1051 C CA . ASN B 1 5 ? 5.574 18.125 15.695 1 89.25 5 ASN B CA 1
ATOM 1052 C C . ASN B 1 5 ? 5.066 16.719 15.453 1 89.25 5 ASN B C 1
ATOM 1054 O O . ASN B 1 5 ? 5.496 15.773 16.109 1 89.25 5 ASN B O 1
ATOM 1058 N N . PHE B 1 6 ? 4.172 16.625 14.547 1 91.25 6 PHE B N 1
ATOM 1059 C CA . PHE B 1 6 ? 3.641 15.32 14.164 1 91.25 6 PHE B CA 1
ATOM 1060 C C . PHE B 1 6 ? 4.758 14.391 13.703 1 91.25 6 PHE B C 1
ATOM 1062 O O . PHE B 1 6 ? 4.84 13.242 14.148 1 91.25 6 PHE B O 1
ATOM 1069 N N . ALA B 1 7 ? 5.574 14.883 12.891 1 92.88 7 ALA B N 1
ATOM 1070 C CA . ALA B 1 7 ? 6.684 14.094 12.352 1 92.88 7 ALA B CA 1
ATOM 1071 C C . ALA B 1 7 ? 7.633 13.656 13.453 1 92.88 7 ALA B C 1
ATOM 1073 O O . ALA B 1 7 ? 8.133 12.531 13.445 1 92.88 7 ALA B O 1
ATOM 1074 N N . GLU B 1 8 ? 7.898 14.523 14.367 1 91.44 8 GLU B N 1
ATOM 1075 C CA . GLU B 1 8 ? 8.805 14.234 15.477 1 91.44 8 GLU B CA 1
ATOM 1076 C C . GLU B 1 8 ? 8.219 13.172 16.406 1 91.44 8 GLU B C 1
ATOM 1078 O O . GLU B 1 8 ? 8.93 12.273 16.859 1 91.44 8 GLU B O 1
ATOM 1083 N N . ILE B 1 9 ? 6.949 13.25 16.672 1 90.75 9 ILE B N 1
ATOM 1084 C CA . ILE B 1 9 ? 6.27 12.312 17.547 1 90.75 9 ILE B CA 1
ATOM 1085 C C . ILE B 1 9 ? 6.375 10.898 16.984 1 90.75 9 ILE B C 1
ATOM 1087 O O . ILE B 1 9 ? 6.609 9.938 17.719 1 90.75 9 ILE B O 1
ATOM 1091 N N . ILE B 1 10 ? 6.25 10.773 15.672 1 92.88 10 ILE B N 1
ATOM 1092 C CA . ILE B 1 10 ? 6.234 9.438 15.086 1 92.88 10 ILE B CA 1
ATOM 1093 C C . ILE B 1 10 ? 7.598 9.125 14.484 1 92.88 10 ILE B C 1
ATOM 1095 O O . ILE B 1 10 ? 7.773 8.086 13.836 1 92.88 10 ILE B O 1
ATOM 1099 N N . GLU B 1 11 ? 8.547 10.031 14.594 1 93.44 11 GLU B N 1
ATOM 1100 C CA . GLU B 1 11 ? 9.914 9.883 14.117 1 93.44 11 GLU B CA 1
ATOM 1101 C C . GLU B 1 11 ? 9.953 9.609 12.617 1 93.44 11 GLU B C 1
ATOM 1103 O O . GLU B 1 11 ? 10.672 8.719 12.156 1 93.44 11 GLU B O 1
ATOM 1108 N N . ALA B 1 12 ? 9.141 10.344 11.953 1 94.19 12 ALA B N 1
ATOM 1109 C CA . ALA B 1 12 ? 9.07 10.211 10.5 1 94.19 12 ALA B CA 1
ATOM 1110 C C . ALA B 1 12 ? 10.156 11.047 9.828 1 94.19 12 ALA B C 1
ATOM 1112 O O . ALA B 1 12 ? 10.562 12.086 10.352 1 94.19 12 ALA B O 1
ATOM 1113 N N . ASP B 1 13 ? 10.617 10.578 8.648 1 93.06 13 ASP B N 1
ATOM 1114 C CA . ASP B 1 13 ? 11.562 11.359 7.852 1 93.06 13 ASP B CA 1
ATOM 1115 C C . ASP B 1 13 ? 10.844 12.445 7.051 1 93.06 13 ASP B C 1
ATOM 1117 O O . ASP B 1 13 ? 11.414 13.5 6.777 1 93.06 13 ASP B O 1
ATOM 1121 N N . GLU B 1 14 ? 9.672 12.109 6.613 1 92.44 14 GLU B N 1
ATOM 1122 C CA . GLU B 1 14 ? 8.852 13.031 5.824 1 92.44 14 GLU B CA 1
ATOM 1123 C C . GLU B 1 14 ? 7.367 12.797 6.082 1 92.44 14 GLU B C 1
ATOM 1125 O O . GLU B 1 14 ? 6.934 11.664 6.289 1 92.44 14 GLU B O 1
ATOM 1130 N N . VAL B 1 15 ? 6.598 13.938 6.07 1 93.88 15 VAL B N 1
ATOM 1131 C CA . VAL B 1 15 ? 5.148 13.867 6.211 1 93.88 15 VAL B CA 1
ATOM 1132 C C . VAL B 1 15 ? 4.484 14.758 5.164 1 93.88 15 VAL B C 1
ATOM 1134 O O . VAL B 1 15 ? 4.906 15.898 4.949 1 93.88 15 VAL B O 1
ATOM 1137 N N . LEU B 1 16 ? 3.512 14.18 4.48 1 93.56 16 LEU B N 1
ATOM 1138 C CA . LEU B 1 16 ? 2.734 14.922 3.498 1 93.56 16 LEU B CA 1
ATOM 1139 C C . LEU B 1 16 ? 1.244 14.852 3.818 1 93.56 16 LEU B C 1
ATOM 1141 O O . LEU B 1 16 ? 0.732 13.789 4.184 1 93.56 16 LEU B O 1
ATOM 1145 N N . LEU B 1 17 ? 0.583 15.938 3.689 1 92.88 17 LEU B N 1
ATOM 1146 C CA . LEU B 1 17 ? -0.872 16 3.779 1 92.88 17 LEU B CA 1
ATOM 1147 C C . LEU B 1 17 ? -1.493 16.234 2.406 1 92.88 17 LEU B C 1
ATOM 1149 O O . LEU B 1 17 ? -1.046 17.094 1.652 1 92.88 17 LEU B O 1
ATOM 1153 N N . PHE B 1 18 ? -2.443 15.328 2.111 1 93.25 18 PHE B N 1
ATOM 1154 C CA . PHE B 1 18 ? -3.158 15.445 0.846 1 93.25 18 PHE B CA 1
ATOM 1155 C C . PHE B 1 18 ? -4.629 15.773 1.082 1 93.25 18 PHE B C 1
ATOM 1157 O O . PHE B 1 18 ? -5.234 15.273 2.031 1 93.25 18 PHE B O 1
ATOM 1164 N N . GLU B 1 19 ? -5.168 16.516 0.121 1 93.44 19 GLU B N 1
ATOM 1165 C CA . GLU B 1 19 ? -6.625 16.609 0.052 1 93.44 19 GLU B CA 1
ATOM 1166 C C . GLU B 1 19 ? -7.246 15.281 -0.374 1 93.44 19 GLU B C 1
ATOM 1168 O O . GLU B 1 19 ? -6.82 14.68 -1.362 1 93.44 19 GLU B O 1
ATOM 1173 N N . ARG B 1 20 ? -8.242 14.875 0.357 1 91.19 20 ARG B N 1
ATOM 1174 C CA . ARG B 1 20 ? -8.781 13.531 0.198 1 91.19 20 ARG B CA 1
ATOM 1175 C C . ARG B 1 20 ? -9.375 13.344 -1.193 1 91.19 20 ARG B C 1
ATOM 1177 O O . ARG B 1 20 ? -9.133 12.32 -1.844 1 91.19 20 ARG B O 1
ATOM 1184 N N . ALA B 1 21 ? -10.062 14.305 -1.732 1 89.19 21 ALA B N 1
ATOM 1185 C CA . ALA B 1 21 ? -10.805 14.156 -2.982 1 89.19 21 ALA B CA 1
ATOM 1186 C C . ALA B 1 21 ? -9.867 14.203 -4.184 1 89.19 21 ALA B C 1
ATOM 1188 O O . ALA B 1 21 ? -10.07 13.492 -5.168 1 89.19 21 ALA B O 1
ATOM 1189 N N . THR B 1 22 ? -8.758 14.914 -4.137 1 87.75 22 THR B N 1
ATOM 1190 C CA . THR B 1 22 ? -7.957 15.188 -5.324 1 87.75 22 THR B CA 1
ATOM 1191 C C . THR B 1 22 ? -6.547 14.633 -5.164 1 87.75 22 THR B C 1
ATOM 1193 O O . THR B 1 22 ? -5.801 14.516 -6.141 1 87.75 22 THR B O 1
ATOM 1196 N N . PHE B 1 23 ? -6.117 14.422 -3.902 1 91.62 23 PHE B N 1
ATOM 1197 C CA . PHE B 1 23 ? -4.77 14.008 -3.533 1 91.62 23 PHE B CA 1
ATOM 1198 C C . PHE B 1 23 ? -3.744 15.047 -3.979 1 91.62 23 PHE B C 1
ATOM 1200 O O . PHE B 1 23 ? -2.615 14.695 -4.332 1 91.62 23 PHE B O 1
ATOM 1207 N N . LEU B 1 24 ? -4.18 16.234 -4.004 1 91.44 24 LEU B N 1
ATOM 1208 C CA . LEU B 1 24 ? -3.229 17.328 -4.086 1 91.44 24 LEU B CA 1
ATOM 1209 C C . LEU B 1 24 ? -2.527 17.547 -2.748 1 91.44 24 LEU B C 1
ATOM 1211 O O . LEU B 1 24 ? -3.162 17.484 -1.693 1 91.44 24 LEU B O 1
ATOM 1215 N N . VAL B 1 25 ? -1.29 17.812 -2.799 1 91.81 25 VAL B N 1
ATOM 1216 C CA . VAL B 1 25 ? -0.533 18.031 -1.57 1 91.81 25 VAL B CA 1
ATOM 1217 C C . VAL B 1 25 ? -0.951 19.359 -0.934 1 91.81 25 VAL B C 1
ATOM 1219 O O . VAL B 1 25 ? -0.981 20.391 -1.604 1 91.81 25 VAL B O 1
ATOM 1222 N N . ILE B 1 26 ? -1.287 19.312 0.349 1 91.06 26 ILE B N 1
ATOM 1223 C CA . ILE B 1 26 ? -1.672 20.484 1.125 1 91.06 26 ILE B CA 1
ATOM 1224 C C . ILE B 1 26 ? -0.455 21.047 1.865 1 91.06 26 ILE B C 1
ATOM 1226 O O . ILE B 1 26 ? -0.245 22.25 1.911 1 91.06 26 ILE B O 1
ATOM 1230 N N . SER B 1 27 ? 0.281 20.234 2.492 1 90.12 27 SER B N 1
ATOM 1231 C CA . SER B 1 27 ? 1.439 20.609 3.295 1 90.12 27 SER B CA 1
ATOM 1232 C C . SER B 1 27 ? 2.451 19.469 3.373 1 90.12 27 SER B C 1
ATOM 1234 O O . SER B 1 27 ? 2.115 18.312 3.111 1 90.12 27 SER B O 1
ATOM 1236 N N . HIS B 1 28 ? 3.627 19.906 3.645 1 90.62 28 HIS B N 1
ATOM 1237 C CA . HIS B 1 28 ? 4.727 18.953 3.652 1 90.62 28 HIS B CA 1
ATOM 1238 C C . HIS B 1 28 ? 5.805 19.359 4.648 1 90.62 28 HIS B C 1
ATOM 1240 O O . HIS B 1 28 ? 6.074 20.547 4.828 1 90.62 28 HIS B O 1
ATOM 1246 N N . TYR B 1 29 ? 6.262 18.359 5.32 1 90.75 29 TYR B N 1
ATOM 1247 C CA . TYR B 1 29 ? 7.41 18.562 6.199 1 90.75 29 TYR B CA 1
ATOM 1248 C C . TYR B 1 29 ? 8.461 17.484 5.977 1 90.75 29 TYR B C 1
ATOM 1250 O O . TYR B 1 29 ? 8.133 16.297 5.875 1 90.75 29 TYR B O 1
ATOM 1258 N N . GLN B 1 30 ? 9.703 17.922 5.789 1 90.38 30 GLN B N 1
ATOM 1259 C CA . GLN B 1 30 ? 10.82 17 5.609 1 90.38 30 GLN B CA 1
ATOM 1260 C C . GLN B 1 30 ? 11.867 17.188 6.703 1 90.38 30 GLN B C 1
ATOM 1262 O O . GLN B 1 30 ? 12.352 18.297 6.922 1 90.38 30 GLN B O 1
ATOM 1267 N N . CYS B 1 31 ? 12.195 16.156 7.449 1 83.81 31 CYS B N 1
ATOM 1268 C CA . CYS B 1 31 ? 13.188 16.234 8.523 1 83.81 31 CYS B CA 1
ATOM 1269 C C . CYS B 1 31 ? 14.578 15.898 8 1 83.81 31 CYS B C 1
ATOM 1271 O O . CYS B 1 31 ? 15.57 16.484 8.445 1 83.81 31 CYS B O 1
ATOM 1273 N N . LYS B 1 32 ? 14.625 14.883 7.188 1 81.5 32 LYS B N 1
ATOM 1274 C CA . LYS B 1 32 ? 15.914 14.438 6.676 1 81.5 32 LYS B CA 1
ATOM 1275 C C . LYS B 1 32 ? 16.047 14.727 5.188 1 81.5 32 LYS B C 1
ATOM 1277 O O . LYS B 1 32 ? 15.109 14.492 4.414 1 81.5 32 LYS B O 1
ATOM 1282 N N . GLU B 1 33 ? 17.172 15.281 4.965 1 77.38 33 GLU B N 1
ATOM 1283 C CA . GLU B 1 33 ? 17.453 15.516 3.551 1 77.38 33 GLU B CA 1
ATOM 1284 C C . GLU B 1 33 ? 17.609 14.203 2.791 1 77.38 33 GLU B C 1
ATOM 1286 O O . GLU B 1 33 ? 18.203 13.258 3.295 1 77.38 33 GLU B O 1
ATOM 1291 N N . GLN B 1 34 ? 16.891 14.156 1.815 1 77.56 34 GLN B N 1
ATOM 1292 C CA . GLN B 1 34 ? 16.953 12.961 0.981 1 77.56 34 GLN B CA 1
ATOM 1293 C C . GLN B 1 34 ? 17.953 13.125 -0.15 1 77.56 34 GLN B C 1
ATOM 1295 O O . GLN B 1 34 ? 18.188 14.234 -0.636 1 77.56 34 GLN B O 1
ATOM 1300 N N . ARG B 1 35 ? 18.625 11.953 -0.431 1 75.94 35 ARG B N 1
ATOM 1301 C CA . ARG B 1 35 ? 19.578 11.953 -1.531 1 75.94 35 ARG B CA 1
ATOM 1302 C C . ARG B 1 35 ? 18.906 12.344 -2.844 1 75.94 35 ARG B C 1
ATOM 1304 O O . ARG B 1 35 ? 19.469 13.109 -3.629 1 75.94 35 ARG B O 1
ATOM 1311 N N . ASP B 1 36 ? 17.75 11.773 -3.01 1 76.81 36 ASP B N 1
ATOM 1312 C CA . ASP B 1 36 ? 16.969 12.133 -4.188 1 76.81 36 ASP B CA 1
ATOM 1313 C C . ASP B 1 36 ? 16.141 13.383 -3.926 1 76.81 36 ASP B C 1
ATOM 1315 O O . ASP B 1 36 ? 15.102 13.32 -3.256 1 76.81 36 ASP B O 1
ATOM 1319 N N . ALA B 1 37 ? 16.578 14.602 -4.461 1 76 37 ALA B N 1
ATOM 1320 C CA . ALA B 1 37 ? 15.938 15.891 -4.227 1 76 37 ALA B CA 1
ATOM 1321 C C . ALA B 1 37 ? 14.5 15.898 -4.734 1 76 37 ALA B C 1
ATOM 1323 O O . ALA B 1 37 ? 13.695 16.734 -4.332 1 76 37 ALA B O 1
ATOM 1324 N N . HIS B 1 38 ? 14.219 14.961 -5.602 1 78.5 38 HIS B N 1
ATOM 1325 C CA . HIS B 1 38 ? 12.898 14.945 -6.223 1 78.5 38 HIS B CA 1
ATOM 1326 C C . HIS B 1 38 ? 12.039 13.812 -5.664 1 78.5 38 HIS B C 1
ATOM 1328 O O . HIS B 1 38 ? 10.945 13.555 -6.168 1 78.5 38 HIS B O 1
ATOM 1334 N N . ARG B 1 39 ? 12.508 13.188 -4.629 1 78.56 39 ARG B N 1
ATOM 1335 C CA . ARG B 1 39 ? 11.812 12.023 -4.09 1 78.56 39 ARG B CA 1
ATOM 1336 C C . ARG B 1 39 ? 10.375 12.375 -3.715 1 78.56 39 ARG B C 1
ATOM 1338 O O . ARG B 1 39 ? 9.445 11.633 -4.039 1 78.56 39 ARG B O 1
ATOM 1345 N N . PHE B 1 40 ? 10.344 13.516 -3.143 1 79.5 40 PHE B N 1
ATOM 1346 C CA . PHE B 1 40 ? 9.031 13.961 -2.689 1 79.5 40 PHE B CA 1
ATOM 1347 C C . PHE B 1 40 ? 8.078 14.109 -3.867 1 79.5 40 PHE B C 1
ATOM 1349 O O . PHE B 1 40 ? 6.941 13.641 -3.814 1 79.5 40 PHE B O 1
ATOM 1356 N N . GLU B 1 41 ? 8.5 14.766 -4.836 1 82.06 41 GLU B N 1
ATOM 1357 C CA . GLU B 1 41 ? 7.688 15 -6.027 1 82.06 41 GLU B CA 1
ATOM 1358 C C . GLU B 1 41 ? 7.309 13.68 -6.699 1 82.06 41 GLU B C 1
ATOM 1360 O O . GLU B 1 41 ? 6.176 13.508 -7.152 1 82.06 41 GLU B O 1
ATOM 1365 N N . LYS B 1 42 ? 8.227 12.844 -6.719 1 83.62 42 LYS B N 1
ATOM 1366 C CA . LYS B 1 42 ? 8 11.547 -7.348 1 83.62 42 LYS B CA 1
ATOM 1367 C C . LYS B 1 42 ? 6.941 10.75 -6.598 1 83.62 42 LYS B C 1
ATOM 1369 O O . LYS B 1 42 ? 5.992 10.242 -7.199 1 83.62 42 LYS B O 1
ATOM 1374 N N . ILE B 1 43 ? 7.074 10.711 -5.324 1 82.56 43 ILE B N 1
ATOM 1375 C CA . ILE B 1 43 ? 6.148 9.93 -4.512 1 82.56 43 ILE B CA 1
ATOM 1376 C C . ILE B 1 43 ? 4.754 10.547 -4.574 1 82.56 43 ILE B C 1
ATOM 1378 O O . ILE B 1 43 ? 3.758 9.836 -4.73 1 82.56 43 ILE B O 1
ATOM 1382 N N . SER B 1 44 ? 4.695 11.828 -4.48 1 86.69 44 SER B N 1
ATOM 1383 C CA . SER B 1 44 ? 3.412 12.516 -4.547 1 86.69 44 SER B CA 1
ATOM 1384 C C . SER B 1 44 ? 2.721 12.273 -5.883 1 86.69 44 SER B C 1
ATOM 1386 O O . SER B 1 44 ? 1.507 12.07 -5.934 1 86.69 44 SER B O 1
ATOM 1388 N N . ASN B 1 45 ? 3.465 12.25 -6.922 1 88.25 45 ASN B N 1
ATOM 1389 C CA . ASN B 1 45 ? 2.904 11.992 -8.242 1 88.25 45 ASN B CA 1
ATOM 1390 C C . ASN B 1 45 ? 2.387 10.562 -8.367 1 88.25 45 ASN B C 1
ATOM 1392 O O . ASN B 1 45 ? 1.305 10.336 -8.914 1 88.25 45 ASN B O 1
ATOM 1396 N N . ILE B 1 46 ? 3.145 9.711 -7.91 1 89.88 46 ILE B N 1
ATOM 1397 C CA . ILE B 1 46 ? 2.754 8.305 -7.965 1 89.88 46 ILE B CA 1
ATOM 1398 C C . ILE B 1 46 ? 1.447 8.102 -7.199 1 89.88 46 ILE B C 1
ATOM 1400 O O . ILE B 1 46 ? 0.53 7.445 -7.691 1 89.88 46 ILE B O 1
ATOM 1404 N N . ILE B 1 47 ? 1.338 8.664 -6.102 1 91.56 47 ILE B N 1
ATOM 1405 C CA . ILE B 1 47 ? 0.16 8.508 -5.254 1 91.56 47 ILE B CA 1
ATOM 1406 C C . ILE B 1 47 ? -1.04 9.188 -5.91 1 91.56 47 ILE B C 1
ATOM 1408 O O . ILE B 1 47 ? -2.152 8.656 -5.883 1 91.56 47 ILE B O 1
ATOM 1412 N N . LYS B 1 48 ? -0.781 10.328 -6.43 1 91.12 48 LYS B N 1
ATOM 1413 C CA . LYS B 1 48 ? -1.844 11.016 -7.16 1 91.12 48 LYS B CA 1
ATOM 1414 C C . LYS B 1 48 ? -2.365 10.164 -8.312 1 91.12 48 LYS B C 1
ATOM 1416 O O . LYS B 1 48 ? -3.578 10.031 -8.492 1 91.12 48 LYS B O 1
ATOM 1421 N N . GLN B 1 49 ? -1.496 9.633 -9.055 1 88.81 49 GLN B N 1
ATOM 1422 C CA . GLN B 1 49 ? -1.891 8.789 -10.18 1 88.81 49 GLN B CA 1
ATOM 1423 C C . GLN B 1 49 ? -2.635 7.547 -9.695 1 88.81 49 GLN B C 1
ATOM 1425 O O . GLN B 1 49 ? -3.611 7.121 -10.32 1 88.81 49 GLN B O 1
ATOM 1430 N N . PHE B 1 50 ? -2.168 6.977 -8.617 1 89.25 50 PHE B N 1
ATOM 1431 C CA . PHE B 1 50 ? -2.859 5.844 -8.008 1 89.25 50 PHE B CA 1
ATOM 1432 C C . PHE B 1 50 ? -4.285 6.223 -7.629 1 89.25 50 PHE B C 1
ATOM 1434 O O . PHE B 1 50 ? -5.23 5.488 -7.93 1 89.25 50 PHE B O 1
ATOM 1441 N N . LYS B 1 51 ? -4.43 7.324 -7.047 1 91.38 51 LYS B N 1
ATOM 1442 C CA . LYS B 1 51 ? -5.75 7.805 -6.645 1 91.38 51 LYS B CA 1
ATOM 1443 C C . LYS B 1 51 ? -6.648 8.016 -7.859 1 91.38 51 LYS B C 1
ATOM 1445 O O . LYS B 1 51 ? -7.824 7.645 -7.844 1 91.38 51 LYS B O 1
ATOM 1450 N N . LEU B 1 52 ? -6.094 8.648 -8.852 1 89.12 52 LEU B N 1
ATOM 1451 C CA . LEU B 1 52 ? -6.836 8.875 -10.086 1 89.12 52 LEU B CA 1
ATOM 1452 C C . LEU B 1 52 ? -7.312 7.562 -10.695 1 89.12 52 LEU B C 1
ATOM 1454 O O . LEU B 1 52 ? -8.469 7.449 -11.109 1 89.12 52 LEU B O 1
ATOM 1458 N N . SER B 1 53 ? -6.457 6.562 -10.758 1 88.25 53 SER B N 1
ATOM 1459 C CA . SER B 1 53 ? -6.82 5.246 -11.273 1 88.25 53 SER B CA 1
ATOM 1460 C C . SER B 1 53 ? -7.938 4.617 -10.453 1 88.25 53 SER B C 1
ATOM 1462 O O . SER B 1 53 ? -8.836 3.977 -11 1 88.25 53 SER B O 1
ATOM 1464 N N . CYS B 1 54 ? -7.812 4.777 -9.109 1 89.06 54 CYS B N 1
ATOM 1465 C CA . CYS B 1 54 ? -8.867 4.277 -8.234 1 89.06 54 CYS B CA 1
ATOM 1466 C C . CYS B 1 54 ? -10.195 4.961 -8.531 1 89.06 54 CYS B C 1
ATOM 1468 O O . CYS B 1 54 ? -11.234 4.301 -8.609 1 89.06 54 CYS B O 1
ATOM 1470 N N . SER B 1 55 ? -10.133 6.238 -8.68 1 88.94 55 SER B N 1
ATOM 1471 C CA . SER B 1 55 ? -11.344 7.012 -8.945 1 88.94 55 SER B CA 1
ATOM 1472 C C . SER B 1 55 ? -12 6.578 -10.25 1 88.94 55 SER B C 1
ATOM 1474 O O . SER B 1 55 ? -13.227 6.461 -10.328 1 88.94 55 SER B O 1
ATOM 1476 N N . LYS B 1 56 ? -11.266 6.34 -11.328 1 87.12 56 LYS B N 1
ATOM 1477 C CA . LYS B 1 56 ? -11.773 5.895 -12.617 1 87.12 56 LYS B CA 1
ATOM 1478 C C . LYS B 1 56 ? -12.516 4.57 -12.492 1 87.12 56 LYS B C 1
ATOM 1480 O O . LYS B 1 56 ? -13.461 4.309 -13.242 1 87.12 56 LYS B O 1
ATOM 1485 N N . LEU B 1 57 ? -12.117 3.779 -11.555 1 84.19 57 LEU B N 1
ATOM 1486 C CA . LEU B 1 57 ? -12.672 2.438 -11.406 1 84.19 57 LEU B CA 1
ATOM 1487 C C . LEU B 1 57 ? -13.617 2.367 -10.203 1 84.19 57 LEU B C 1
ATOM 1489 O O . LEU B 1 57 ? -13.992 1.276 -9.773 1 84.19 57 LEU B O 1
ATOM 1493 N N . ALA B 1 58 ? -13.977 3.576 -9.609 1 83.25 58 ALA B N 1
ATOM 1494 C CA . ALA B 1 58 ? -14.852 3.693 -8.453 1 83.25 58 ALA B CA 1
ATOM 1495 C C . ALA B 1 58 ? -14.352 2.836 -7.293 1 83.25 58 ALA B C 1
ATOM 1497 O O . ALA B 1 58 ? -15.148 2.18 -6.609 1 83.25 58 ALA B O 1
ATOM 1498 N N . ALA B 1 59 ? -13.023 2.754 -7.277 1 84.5 59 ALA B N 1
ATOM 1499 C CA . ALA B 1 59 ? -12.391 2.051 -6.164 1 84.5 59 ALA B CA 1
ATOM 1500 C C . ALA B 1 59 ? -11.938 3.031 -5.086 1 84.5 59 ALA B C 1
ATOM 1502 O O . ALA B 1 59 ? -11.602 4.18 -5.383 1 84.5 59 ALA B O 1
ATOM 1503 N N . SER B 1 60 ? -12.102 2.645 -3.832 1 85.31 60 SER B N 1
ATOM 1504 C CA . SER B 1 60 ? -11.648 3.453 -2.705 1 85.31 60 SER B CA 1
ATOM 1505 C C . SER B 1 60 ? -10.711 2.662 -1.798 1 85.31 60 SER B C 1
ATOM 1507 O O . SER B 1 60 ? -10.719 1.43 -1.815 1 85.31 60 SER B O 1
ATOM 1509 N N . PHE B 1 61 ? -9.883 3.406 -1.174 1 89.69 61 PHE B N 1
ATOM 1510 C CA . PHE B 1 61 ? -9.016 2.766 -0.195 1 89.69 61 PHE B CA 1
ATOM 1511 C C . PHE B 1 61 ? -8.914 3.605 1.073 1 89.69 61 PHE B C 1
ATOM 1513 O O . PHE B 1 61 ? -9.156 4.812 1.045 1 89.69 61 PHE B O 1
ATOM 1520 N N . GLN B 1 62 ? -8.672 3.021 2.139 1 93.38 62 GLN B N 1
ATOM 1521 C CA . GLN B 1 62 ? -8.508 3.693 3.424 1 93.38 62 GLN B CA 1
ATOM 1522 C C . GLN B 1 62 ? -7.035 3.889 3.76 1 93.38 62 GLN B C 1
ATOM 1524 O O . GLN B 1 62 ? -6.637 4.953 4.234 1 93.38 62 GLN B O 1
ATOM 1529 N N . SER B 1 63 ? -6.246 2.887 3.541 1 95.38 63 SER B N 1
ATOM 1530 C CA . SER B 1 63 ? -4.82 2.975 3.84 1 95.38 63 SER B CA 1
ATOM 1531 C C . SER B 1 63 ? -3.988 2.227 2.803 1 95.38 63 SER B C 1
ATOM 1533 O O . SER B 1 63 ? -4.512 1.388 2.066 1 95.38 63 SER B O 1
ATOM 1535 N N . MET B 1 64 ? -2.795 2.635 2.67 1 95.5 64 MET B N 1
ATOM 1536 C CA . MET B 1 64 ? -1.841 2.02 1.751 1 95.5 64 MET B CA 1
ATOM 1537 C C . MET B 1 64 ? -0.433 2.033 2.338 1 95.5 64 MET B C 1
ATOM 1539 O O . MET B 1 64 ? -0.046 2.992 3.008 1 95.5 64 MET B O 1
ATOM 1543 N N . GLU B 1 65 ? 0.2 0.981 2.102 1 96 65 GLU B N 1
ATOM 1544 C CA . GLU B 1 65 ? 1.606 0.888 2.482 1 96 65 GLU B CA 1
ATOM 1545 C C . GLU B 1 65 ? 2.469 0.431 1.31 1 96 65 GLU B C 1
ATOM 1547 O O . GLU B 1 65 ? 2.094 -0.49 0.581 1 96 65 GLU B O 1
ATOM 1552 N N . VAL B 1 66 ? 3.518 1.147 1.128 1 94.19 66 VAL B N 1
ATOM 1553 C CA . VAL B 1 66 ? 4.461 0.788 0.075 1 94.19 66 VAL B CA 1
ATOM 1554 C C . VAL B 1 66 ? 5.875 0.711 0.651 1 94.19 66 VAL B C 1
ATOM 1556 O O . VAL B 1 66 ? 6.289 1.589 1.412 1 94.19 66 VAL B O 1
ATOM 1559 N N . ARG B 1 67 ? 6.555 -0.378 0.264 1 93.94 67 ARG B N 1
ATOM 1560 C CA . ARG B 1 67 ? 7.922 -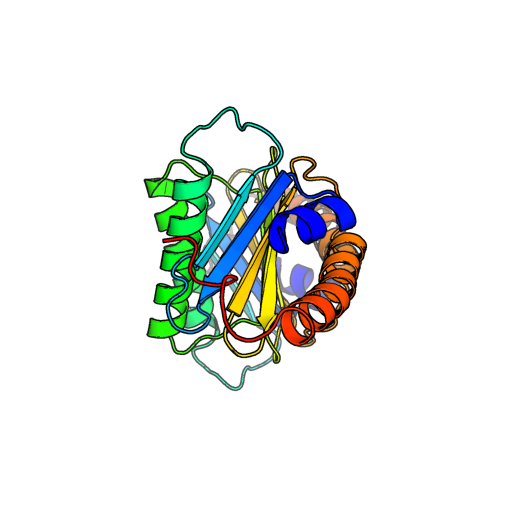0.553 0.741 1 93.94 67 ARG B CA 1
ATOM 1561 C C . ARG B 1 67 ? 8.867 -0.884 -0.411 1 93.94 67 ARG B C 1
ATOM 1563 O O . ARG B 1 67 ? 8.484 -1.572 -1.358 1 93.94 67 ARG B O 1
ATOM 1570 N N . ASN B 1 68 ? 9.992 -0.36 -0.335 1 91.25 68 ASN B N 1
ATOM 1571 C CA . ASN B 1 68 ? 11.125 -0.842 -1.116 1 91.25 68 ASN B CA 1
ATOM 1572 C C . ASN B 1 68 ? 12.367 -1.028 -0.248 1 91.25 68 ASN B C 1
ATOM 1574 O O . ASN B 1 68 ? 12.266 -1.104 0.978 1 91.25 68 ASN B O 1
ATOM 1578 N N . SER B 1 69 ? 13.516 -1.24 -0.856 1 91.06 69 SER B N 1
ATOM 1579 C CA . SER B 1 69 ? 14.727 -1.534 -0.099 1 91.06 69 SER B CA 1
ATOM 1580 C C . SER B 1 69 ? 15.211 -0.306 0.663 1 91.06 69 SER B C 1
ATOM 1582 O O . SER B 1 69 ? 16.016 -0.422 1.585 1 91.06 69 SER B O 1
ATOM 1584 N N . ASN B 1 70 ? 14.656 0.844 0.347 1 88.06 70 ASN B N 1
ATOM 1585 C CA . ASN B 1 70 ? 15.234 2.076 0.879 1 88.06 70 ASN B CA 1
ATOM 1586 C C . ASN B 1 70 ? 14.297 2.738 1.89 1 88.06 70 ASN B C 1
ATOM 1588 O O . ASN B 1 70 ? 14.75 3.443 2.791 1 88.06 70 ASN B O 1
ATOM 1592 N N . PHE B 1 71 ? 13.023 2.549 1.702 1 90.25 71 PHE B N 1
ATOM 1593 C CA . PHE B 1 71 ? 12.102 3.256 2.584 1 90.25 71 PHE B CA 1
ATOM 1594 C C . PHE B 1 71 ? 10.766 2.529 2.668 1 90.25 71 PHE B C 1
ATOM 1596 O O . PHE B 1 71 ? 10.523 1.584 1.916 1 90.25 71 PHE B O 1
ATOM 1603 N N . ALA B 1 72 ? 9.977 2.924 3.627 1 94.69 72 ALA B N 1
ATOM 1604 C CA . ALA B 1 72 ? 8.57 2.555 3.762 1 94.69 72 ALA B CA 1
ATOM 1605 C C . ALA B 1 72 ? 7.68 3.793 3.814 1 94.69 72 ALA B C 1
ATOM 1607 O O . ALA B 1 72 ? 8.039 4.797 4.438 1 94.69 72 ALA B O 1
ATOM 1608 N N . ALA B 1 73 ? 6.613 3.764 3.107 1 95.19 73 ALA B N 1
ATOM 1609 C CA . ALA B 1 73 ? 5.648 4.859 3.098 1 95.19 73 ALA B CA 1
ATOM 1610 C C . ALA B 1 73 ? 4.27 4.379 3.533 1 95.19 73 ALA B C 1
ATOM 1612 O O . ALA B 1 73 ? 3.816 3.307 3.119 1 95.19 73 ALA B O 1
ATOM 1613 N N . PHE B 1 74 ? 3.621 5.098 4.359 1 96.69 74 PHE B N 1
ATOM 1614 C CA . PHE B 1 74 ? 2.293 4.797 4.883 1 96.69 74 PHE B CA 1
ATOM 1615 C C . PHE B 1 74 ? 1.312 5.91 4.539 1 96.69 74 PHE B C 1
ATOM 1617 O O . PHE B 1 74 ? 1.58 7.086 4.805 1 96.69 74 PHE B O 1
ATOM 1624 N N . ILE B 1 75 ? 0.283 5.57 3.969 1 95.75 75 ILE B N 1
ATOM 1625 C CA . ILE B 1 75 ? -0.797 6.504 3.668 1 95.75 75 ILE B CA 1
ATOM 1626 C C . ILE B 1 75 ? -2.061 6.094 4.422 1 95.75 75 ILE B C 1
ATOM 1628 O O . ILE B 1 75 ? -2.43 4.918 4.43 1 95.75 75 ILE B O 1
ATOM 1632 N N . ASP B 1 76 ? -2.678 7.035 5.082 1 95.81 76 ASP B N 1
ATOM 1633 C CA . ASP B 1 76 ? -3.883 6.773 5.863 1 95.81 76 ASP B CA 1
ATOM 1634 C C . ASP B 1 76 ? -4.781 8.008 5.922 1 95.81 76 ASP B C 1
ATOM 1636 O O . ASP B 1 76 ? -4.32 9.125 5.691 1 95.81 76 ASP B O 1
ATOM 1640 N N . ILE B 1 77 ? -5.953 7.719 6.152 1 92.88 77 ILE B N 1
ATOM 1641 C CA . ILE B 1 77 ? -6.875 8.828 6.379 1 92.88 77 ILE B CA 1
ATOM 1642 C C . ILE B 1 77 ? -6.43 9.617 7.609 1 92.88 77 ILE B C 1
ATOM 1644 O O . ILE B 1 77 ? -6.086 9.039 8.641 1 92.88 77 ILE B O 1
ATOM 1648 N N . PHE B 1 78 ? -6.398 10.883 7.469 1 91.75 78 PHE B N 1
ATOM 1649 C CA . PHE B 1 78 ? -5.945 11.758 8.547 1 91.75 78 PHE B CA 1
ATOM 1650 C C . PHE B 1 78 ? -7.117 12.531 9.148 1 91.75 78 PHE B C 1
ATOM 1652 O O . PHE B 1 78 ? -7.293 12.539 10.367 1 91.75 78 PHE B O 1
ATOM 1659 N N . THR B 1 79 ? -7.855 13.242 8.406 1 88.19 79 THR B N 1
ATOM 1660 C CA . THR B 1 79 ? -9.141 13.836 8.75 1 88.19 79 THR B CA 1
ATOM 1661 C C . THR B 1 79 ? -10.211 13.445 7.738 1 88.19 79 THR B C 1
ATOM 1663 O O . THR B 1 79 ? -9.961 12.633 6.848 1 88.19 79 THR B O 1
ATOM 1666 N N . SER B 1 80 ? -11.398 14.047 7.883 1 88.75 80 SER B N 1
ATOM 1667 C CA . SER B 1 80 ? -12.477 13.711 6.965 1 88.75 80 SER B CA 1
ATOM 1668 C C . SER B 1 80 ? -12.148 14.141 5.539 1 88.75 80 SER B C 1
ATOM 1670 O O . SER B 1 80 ? -12.703 13.602 4.578 1 88.75 80 SER B O 1
ATOM 1672 N N . ASN B 1 81 ? -11.219 15.102 5.426 1 90.12 81 ASN B N 1
ATOM 1673 C CA . ASN B 1 81 ? -10.961 15.648 4.098 1 90.12 81 ASN B CA 1
ATOM 1674 C C . ASN B 1 81 ? -9.484 15.531 3.725 1 90.12 81 ASN B C 1
ATOM 1676 O O . ASN B 1 81 ? -9.047 16.125 2.738 1 90.12 81 ASN B O 1
ATOM 1680 N N . THR B 1 82 ? -8.703 14.836 4.531 1 92.56 82 THR B N 1
ATOM 1681 C CA . THR B 1 82 ? -7.277 14.789 4.223 1 92.56 82 THR B CA 1
ATOM 1682 C C . THR 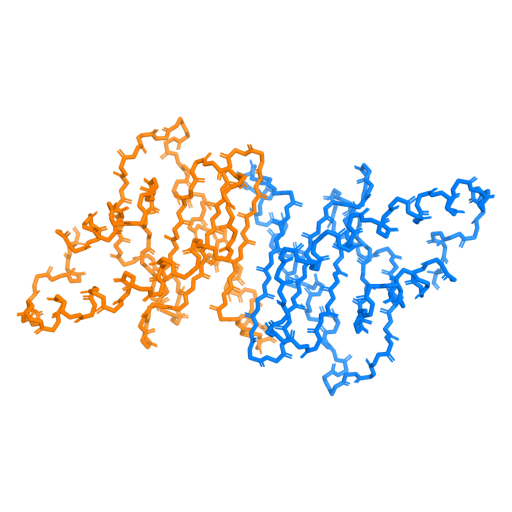B 1 82 ? -6.719 13.383 4.434 1 92.56 82 THR B C 1
ATOM 1684 O O . THR B 1 82 ? -7.258 12.617 5.23 1 92.56 82 THR B O 1
ATOM 1687 N N . TYR B 1 83 ? -5.742 13.109 3.732 1 94.19 83 TYR B N 1
ATOM 1688 C CA . TYR B 1 83 ? -4.875 11.953 3.934 1 94.19 83 TYR B CA 1
ATOM 1689 C C . TYR B 1 83 ? -3.492 12.391 4.406 1 94.19 83 TYR B C 1
ATOM 1691 O O . TYR B 1 83 ? -3.074 13.523 4.164 1 94.19 83 TYR B O 1
ATOM 1699 N N . VAL B 1 84 ? -2.865 11.539 5.105 1 95.5 84 VAL B N 1
ATOM 1700 C CA . VAL B 1 84 ? -1.477 11.766 5.484 1 95.5 84 VAL B CA 1
ATOM 1701 C C . VAL B 1 84 ? -0.591 10.672 4.898 1 95.5 84 VAL B C 1
ATOM 1703 O O . VAL B 1 84 ? -0.994 9.508 4.832 1 95.5 84 VAL B O 1
ATOM 1706 N N . MET B 1 85 ? 0.506 11.055 4.41 1 96.06 85 MET B N 1
ATOM 1707 C CA . MET B 1 85 ? 1.56 10.109 4.039 1 96.06 85 MET B CA 1
ATOM 1708 C C . MET B 1 85 ? 2.795 10.305 4.91 1 96.06 85 MET B C 1
ATOM 1710 O O . MET B 1 85 ? 3.279 11.422 5.074 1 96.06 85 MET B O 1
ATOM 1714 N N . VAL B 1 86 ? 3.227 9.234 5.48 1 95.75 86 VAL B N 1
ATOM 1715 C CA . VAL B 1 86 ? 4.422 9.219 6.316 1 95.75 86 VAL B CA 1
ATOM 1716 C C . VAL B 1 86 ? 5.504 8.359 5.66 1 95.75 86 VAL B C 1
ATOM 1718 O O . VAL B 1 86 ? 5.25 7.215 5.277 1 95.75 86 VAL B O 1
ATOM 1721 N N . VAL B 1 87 ? 6.656 8.922 5.516 1 94.44 87 VAL B N 1
ATOM 1722 C CA . VAL B 1 87 ? 7.77 8.203 4.902 1 94.44 87 VAL B CA 1
ATOM 1723 C C . VAL B 1 87 ? 8.844 7.914 5.953 1 94.44 87 VAL B C 1
ATOM 1725 O O . VAL B 1 87 ? 9.281 8.82 6.664 1 94.44 87 VAL B O 1
ATOM 1728 N N . MET B 1 88 ? 9.148 6.637 6.008 1 94.06 88 MET B N 1
ATOM 1729 C CA . MET B 1 88 ? 10.203 6.176 6.914 1 94.06 88 MET B CA 1
ATOM 1730 C C . MET B 1 88 ? 11.422 5.703 6.133 1 94.06 88 MET B C 1
ATOM 1732 O O . MET B 1 88 ? 11.289 4.953 5.16 1 94.06 88 MET B O 1
ATOM 1736 N N . SER B 1 89 ? 12.617 6.102 6.566 1 91.75 89 SER B N 1
ATOM 1737 C CA . SER B 1 89 ? 13.852 5.703 5.895 1 91.75 89 SER B CA 1
ATOM 1738 C C . SER B 1 89 ? 14.227 4.27 6.238 1 91.75 89 SER B C 1
ATOM 1740 O O . SER B 1 89 ? 15.07 3.664 5.566 1 91.75 89 SER B O 1
ATOM 1742 N N . ASP B 1 90 ? 13.688 3.689 7.301 1 93.56 90 ASP B N 1
ATOM 1743 C CA . ASP B 1 90 ? 13.914 2.293 7.664 1 93.56 90 ASP B CA 1
ATOM 1744 C C . ASP B 1 90 ? 12.781 1.406 7.156 1 93.56 90 ASP B C 1
ATOM 1746 O O . ASP B 1 90 ? 11.703 1.356 7.754 1 93.56 90 ASP B O 1
ATOM 1750 N N . PRO B 1 91 ? 13.055 0.705 6.109 1 93.06 91 PRO B N 1
ATOM 1751 C CA . PRO B 1 91 ? 12 -0.123 5.52 1 93.06 91 PRO B CA 1
ATOM 1752 C C . PRO B 1 91 ? 11.602 -1.296 6.41 1 93.06 91 PRO B C 1
ATOM 1754 O O . PRO B 1 91 ? 10.586 -1.951 6.156 1 93.06 91 PRO B O 1
ATOM 1757 N N . SER B 1 92 ? 12.336 -1.593 7.43 1 93.25 92 SER B N 1
ATOM 1758 C CA . SER B 1 92 ? 12.078 -2.754 8.273 1 93.25 92 SER B CA 1
ATOM 1759 C C . SER B 1 92 ? 11.188 -2.389 9.461 1 93.25 92 SER B C 1
ATOM 1761 O O . SER B 1 92 ? 10.859 -3.244 10.289 1 93.25 92 SER B O 1
ATOM 1763 N N . ILE B 1 93 ? 10.75 -1.139 9.5 1 93.56 93 ILE B N 1
ATOM 1764 C CA . ILE B 1 93 ? 9.922 -0.666 10.602 1 93.56 93 ILE B CA 1
ATOM 1765 C C . ILE B 1 93 ? 8.625 -1.465 10.656 1 93.56 93 ILE B C 1
ATOM 1767 O O . ILE B 1 93 ? 8.031 -1.761 9.609 1 93.56 93 ILE B O 1
ATOM 1771 N N . PRO B 1 94 ? 8.266 -1.836 11.828 1 91.38 94 PRO B N 1
ATOM 1772 C CA . PRO B 1 94 ? 7.016 -2.592 11.922 1 91.38 94 PRO B CA 1
ATOM 1773 C C . PRO B 1 94 ? 5.797 -1.773 11.5 1 91.38 94 PRO B C 1
ATOM 1775 O O . PRO B 1 94 ? 5.578 -0.676 12.023 1 91.38 94 PRO B O 1
ATOM 1778 N N . SER B 1 95 ? 4.973 -2.371 10.625 1 92.62 95 SER B N 1
ATOM 1779 C CA . SER B 1 95 ? 3.809 -1.683 10.07 1 92.62 95 SER B CA 1
ATOM 1780 C C . SER B 1 95 ? 2.801 -1.345 11.164 1 92.62 95 SER B C 1
ATOM 1782 O O . SER B 1 95 ? 2.338 -0.206 11.258 1 92.62 95 SER B O 1
ATOM 1784 N N . ALA B 1 96 ? 2.461 -2.344 12 1 89.25 96 ALA B N 1
ATOM 1785 C CA . ALA B 1 96 ? 1.428 -2.189 13.023 1 89.25 96 ALA B CA 1
ATOM 1786 C C . ALA B 1 96 ? 1.779 -1.064 13.992 1 89.25 96 ALA B C 1
ATOM 1788 O O . ALA B 1 96 ? 0.939 -0.214 14.297 1 89.25 96 ALA B O 1
ATOM 1789 N N . ALA B 1 97 ? 3.033 -1.085 14.422 1 91.69 97 ALA B N 1
ATOM 1790 C CA . ALA B 1 97 ? 3.469 -0.056 15.359 1 91.69 97 ALA B CA 1
ATOM 1791 C C . ALA B 1 97 ? 3.406 1.33 14.727 1 91.69 97 ALA B C 1
ATOM 1793 O O . ALA B 1 97 ? 2.959 2.291 15.352 1 91.69 97 ALA B O 1
ATOM 1794 N N . THR B 1 98 ? 3.84 1.458 13.477 1 94 98 THR B N 1
ATOM 1795 C CA . THR B 1 98 ? 3.863 2.738 12.781 1 94 98 THR B CA 1
ATOM 1796 C C . THR B 1 98 ? 2.445 3.27 12.578 1 94 98 THR B C 1
ATOM 1798 O O . THR B 1 98 ? 2.18 4.449 12.82 1 94 98 THR B O 1
ATOM 1801 N N . LEU B 1 99 ? 1.543 2.42 12.25 1 92.69 99 LEU B N 1
ATOM 1802 C CA . LEU B 1 99 ? 0.161 2.822 12.008 1 92.69 99 LEU B CA 1
ATOM 1803 C C . LEU B 1 99 ? -0.51 3.266 13.305 1 92.69 99 LEU B C 1
ATOM 1805 O O . LEU B 1 99 ? -1.277 4.23 13.312 1 92.69 99 LEU B O 1
ATOM 1809 N N . ILE B 1 100 ? -0.245 2.549 14.344 1 91.88 100 ILE B N 1
ATOM 1810 C CA . ILE B 1 100 ? -0.771 2.93 15.648 1 91.88 100 ILE B CA 1
ATOM 1811 C C . ILE B 1 100 ? -0.233 4.305 16.047 1 91.88 100 ILE B C 1
ATOM 1813 O O . ILE B 1 100 ? -0.98 5.152 16.531 1 91.88 100 ILE B O 1
ATOM 1817 N N . ASN B 1 101 ? 1.056 4.504 15.781 1 93.94 101 ASN B N 1
ATOM 1818 C CA . ASN B 1 101 ? 1.664 5.793 16.094 1 93.94 101 ASN B CA 1
ATOM 1819 C C . ASN B 1 101 ? 1.023 6.918 15.281 1 93.94 101 ASN B C 1
ATOM 1821 O O . ASN B 1 101 ? 0.812 8.016 15.805 1 93.94 101 ASN B O 1
ATOM 1825 N N . ILE B 1 102 ? 0.737 6.637 14.078 1 94.06 102 ILE B N 1
ATOM 1826 C CA . ILE B 1 102 ? 0.107 7.625 13.211 1 94.06 102 ILE B CA 1
ATOM 1827 C C . ILE B 1 102 ? -1.277 7.977 13.75 1 94.06 102 ILE B C 1
ATOM 1829 O O . ILE B 1 102 ? -1.631 9.156 13.852 1 94.06 102 ILE B O 1
ATOM 1833 N N . ARG B 1 103 ? -1.982 6.98 14.141 1 91.88 103 ARG B N 1
ATOM 1834 C CA . ARG B 1 103 ? -3.332 7.199 14.656 1 91.88 103 ARG B CA 1
ATOM 1835 C C . ARG B 1 103 ? -3.299 7.988 15.961 1 91.88 103 ARG B C 1
ATOM 1837 O O . ARG B 1 103 ? -4.105 8.898 16.156 1 91.88 103 ARG B O 1
ATOM 1844 N N . ASN B 1 104 ? -2.373 7.598 16.781 1 91.75 104 ASN B N 1
ATOM 1845 C CA . ASN B 1 104 ? -2.227 8.297 18.047 1 91.75 104 ASN B CA 1
ATOM 1846 C C . ASN B 1 104 ? -1.808 9.75 17.844 1 91.75 104 ASN B C 1
ATOM 1848 O O . ASN B 1 104 ? -2.326 10.656 18.516 1 91.75 104 ASN B O 1
ATOM 1852 N N . ALA B 1 105 ? -0.881 9.93 16.969 1 90.81 105 ALA B N 1
ATOM 1853 C CA . ALA B 1 105 ? -0.388 11.273 16.688 1 90.81 105 ALA B CA 1
ATOM 1854 C C . ALA B 1 105 ? -1.474 12.133 16.047 1 90.81 105 ALA B C 1
ATOM 1856 O O . ALA B 1 105 ? -1.516 13.344 16.25 1 90.81 105 ALA B O 1
ATOM 1857 N N . ARG B 1 106 ? -2.332 11.555 15.242 1 87.94 106 ARG B N 1
ATOM 1858 C CA . ARG B 1 106 ? -3.467 12.234 14.625 1 87.94 106 ARG B CA 1
ATOM 1859 C C . ARG B 1 106 ? -4.367 12.859 15.688 1 87.94 106 ARG B C 1
ATOM 1861 O O . ARG B 1 106 ? -4.832 13.992 15.523 1 87.94 106 ARG B O 1
ATOM 1868 N N . LYS B 1 107 ? -4.613 12.086 16.703 1 85.44 107 LYS B N 1
ATOM 1869 C CA . LYS B 1 107 ? -5.438 12.594 17.812 1 85.44 107 LYS B CA 1
ATOM 1870 C C . LYS B 1 107 ? -4.828 13.852 18.422 1 85.44 107 LYS B C 1
ATOM 1872 O O . LYS B 1 107 ? -5.543 14.797 18.75 1 85.44 107 LYS B O 1
ATOM 1877 N N . HIS B 1 108 ? -3.564 13.789 18.5 1 78.56 108 HIS B N 1
ATOM 1878 C CA . HIS B 1 108 ? -2.852 14.938 19.047 1 78.56 108 HIS B CA 1
ATOM 1879 C C . HIS B 1 108 ? -2.891 16.125 18.078 1 78.56 108 HIS B C 1
ATOM 1881 O O . HIS B 1 108 ? -3.031 17.266 18.5 1 78.56 108 HIS B O 1
ATOM 1887 N N . PHE B 1 109 ? -2.801 15.805 16.797 1 79.12 109 PHE B N 1
ATOM 1888 C CA . PHE B 1 109 ? -2.836 16.812 15.742 1 79.12 109 PHE B CA 1
ATOM 1889 C C . PHE B 1 109 ? -4.188 17.516 15.711 1 79.12 109 PHE B C 1
ATOM 1891 O O . PHE B 1 109 ? -4.254 18.734 15.555 1 79.12 109 PHE B O 1
ATOM 1898 N N . GLU B 1 110 ? -5.207 16.828 15.805 1 77.38 110 GLU B N 1
ATOM 1899 C CA . GLU B 1 110 ? -6.562 17.375 15.805 1 77.38 110 GLU B CA 1
ATOM 1900 C C . GLU B 1 110 ? -6.793 18.281 17 1 77.38 110 GLU B C 1
ATOM 1902 O O . GLU B 1 110 ? -7.461 19.312 16.891 1 77.38 110 GLU B O 1
ATOM 1907 N N . LYS B 1 111 ? -6.234 17.891 18.109 1 72.81 111 LYS B N 1
ATOM 1908 C CA . LYS B 1 111 ? -6.379 18.688 19.312 1 72.81 111 LYS B CA 1
ATOM 1909 C C . LYS B 1 111 ? -5.652 20.016 19.188 1 72.81 111 LYS B C 1
ATOM 1911 O O . LYS B 1 111 ? -6.141 21.047 19.672 1 72.81 111 LYS B O 1
ATOM 1916 N N . LEU B 1 112 ? -4.562 19.969 18.516 1 65 112 LEU B N 1
ATOM 1917 C CA . LEU B 1 112 ? -3.766 21.172 18.328 1 65 112 LEU B CA 1
ATOM 1918 C C . LEU B 1 112 ? -4.398 22.094 17.312 1 65 112 LEU B C 1
ATOM 1920 O O . LEU B 1 112 ? -4.352 23.328 17.453 1 65 112 LEU B O 1
ATOM 1924 N N . GLU B 1 113 ? -4.871 21.484 16.25 1 63.81 113 GLU B N 1
ATOM 1925 C CA . GLU B 1 113 ? -5.527 22.297 15.227 1 63.81 113 GLU B CA 1
ATOM 1926 C C . GLU B 1 113 ? -6.801 22.938 15.773 1 63.81 113 GLU B C 1
ATOM 1928 O O . GLU B 1 113 ? -7.18 24.031 15.359 1 63.81 113 GLU B O 1
ATOM 1933 N N . ARG B 1 114 ? -7.586 22.297 16.547 1 59.09 114 ARG B N 1
ATOM 1934 C CA . ARG B 1 114 ? -8.766 22.875 17.172 1 59.09 114 ARG B CA 1
ATOM 1935 C C . ARG B 1 114 ? -8.375 24.031 18.094 1 59.09 114 ARG B C 1
ATOM 1937 O O . ARG B 1 114 ? -9.102 25.016 18.219 1 59.09 114 ARG B O 1
ATOM 1944 N N . VAL B 1 115 ? -7.309 23.75 18.828 1 50.09 115 VAL B N 1
ATOM 1945 C CA . VAL B 1 115 ? -6.887 24.812 19.719 1 50.09 115 VAL B CA 1
ATOM 1946 C C . VAL B 1 115 ? -6.312 25.969 18.922 1 50.09 115 VAL B C 1
ATOM 1948 O O . VAL B 1 115 ? -6.441 27.141 19.312 1 50.09 115 VAL B O 1
ATOM 1951 N N . ASP B 1 116 ? -5.406 25.609 17.938 1 50.81 116 ASP B N 1
ATOM 1952 C CA . ASP B 1 116 ? -4.918 26.75 17.156 1 50.81 116 ASP B CA 1
ATOM 1953 C C . ASP B 1 116 ? -5.996 27.266 16.203 1 50.81 116 ASP B C 1
ATOM 1955 O O . ASP B 1 116 ? -6.645 26.484 15.516 1 50.81 116 ASP B O 1
ATOM 1959 N N . GLY B 1 117 ? -6.984 28.094 16.438 1 41.44 117 GLY B N 1
ATOM 1960 C CA . GLY B 1 117 ? -8.047 28.734 15.68 1 41.44 117 GLY B CA 1
ATOM 1961 C C . GLY B 1 117 ? -7.871 28.625 14.18 1 41.44 117 GLY B C 1
ATOM 1962 O O . GLY B 1 117 ? -6.848 28.125 13.703 1 41.44 117 GLY B O 1
ATOM 1963 N N . PRO B 1 118 ? -9 28.875 13.141 1 42 118 PRO B N 1
ATOM 1964 C CA . PRO B 1 118 ? -9.133 28.844 11.688 1 42 118 PRO B CA 1
ATOM 1965 C C . PRO B 1 118 ? -7.883 29.359 10.977 1 42 118 PRO B C 1
ATOM 1967 O O . PRO B 1 118 ? -7.871 29.469 9.742 1 42 118 PRO B O 1
ATOM 1970 N N . LYS B 1 119 ? -7.027 30.266 11.477 1 38.59 119 LYS B N 1
ATOM 1971 C CA . LYS B 1 119 ? -6.188 31.156 10.695 1 38.59 119 LYS B CA 1
ATOM 1972 C C . LYS B 1 119 ? -5.148 30.391 9.891 1 38.59 119 LYS B C 1
ATOM 1974 O O . LYS B 1 119 ? -5.02 30.594 8.68 1 38.59 119 LYS B O 1
ATOM 1979 N N . GLN B 1 120 ? -3.869 30.188 10.375 1 36.16 120 GLN B N 1
ATOM 1980 C CA . GLN B 1 120 ? -2.572 30.047 9.719 1 36.16 120 GLN B CA 1
ATOM 1981 C C . GLN B 1 120 ? -2.346 28.625 9.242 1 36.16 120 GLN B C 1
ATOM 1983 O O . GLN B 1 120 ? -1.308 28.312 8.656 1 36.16 120 GLN B O 1
ATOM 1988 N N . CYS B 1 121 ? -2.998 27.656 9.57 1 37.31 121 CYS B N 1
ATOM 1989 C CA . CYS B 1 121 ? -2.42 26.328 9.383 1 37.31 121 CYS B CA 1
ATOM 1990 C C . CYS B 1 121 ? -2.357 25.969 7.906 1 37.31 121 CYS B C 1
ATOM 1992 O O . CYS B 1 121 ? -1.568 25.109 7.512 1 37.31 121 CYS B O 1
ATOM 1994 N N . LEU B 1 122 ? -3.447 25.906 7.266 1 38.44 122 LEU B N 1
ATOM 1995 C CA . LEU B 1 122 ? -3.551 25.297 5.949 1 38.44 122 LEU B CA 1
ATOM 1996 C C . LEU B 1 122 ? -2.816 26.125 4.898 1 38.44 122 LEU B C 1
ATOM 1998 O O . LEU B 1 122 ? -2.752 25.734 3.73 1 38.44 122 LEU B O 1
ATOM 2002 N N . LEU B 1 123 ? -2.574 27.438 5.137 1 31 123 LEU B N 1
ATOM 2003 C CA . LEU B 1 123 ? -2.168 28.453 4.176 1 31 123 LEU B CA 1
ATOM 2004 C C . LEU B 1 123 ? -0.675 28.359 3.883 1 31 123 LEU B C 1
ATOM 2006 O O . LEU B 1 123 ? -0.091 29.281 3.314 1 31 123 LEU B O 1
ATOM 2010 N N . MET B 1 124 ? 0.167 27.641 4.547 1 28.47 124 MET B N 1
ATOM 2011 C CA . MET B 1 124 ? 1.462 28.047 4 1 28.47 124 MET B CA 1
ATOM 2012 C C . MET B 1 124 ? 1.486 27.875 2.486 1 28.47 124 MET B C 1
ATOM 2014 O O . MET B 1 124 ? 1.307 26.781 1.973 1 28.47 124 MET B O 1
ATOM 2018 N N . ARG B 1 125 ? 0.938 28.859 1.721 1 26.03 125 ARG B N 1
ATOM 2019 C CA . ARG B 1 125 ? 1.093 29.219 0.316 1 26.03 125 ARG B CA 1
ATOM 2020 C C . ARG B 1 125 ? 2.523 28.984 -0.157 1 26.03 125 ARG B C 1
ATOM 2022 O O . ARG B 1 125 ? 3.477 29.25 0.574 1 26.03 125 ARG B O 1
#